Protein AF-A0A6N9RA02-F1 (afdb_monomer)

Foldseek 3Di:
DAKAFDPVLVVQLVDPPNPDDPLLNVLNVVRNRPDDLVRSCVVSVHPCPSVVVCVVVVRIDDDDPPDDDDDDDDDDDDDDDDDDDDDDDDDPPPPPVVPPVFQDPVVLLVVQLVLLCVQQVVPPVPVSVVLNVQSVPDPDPVSSVVSLLVSLVVCCVRPNNVVSVVSVVVSVSRHGDD

Sequence (178 aa):
MHLHKSEKAKRELSSRQRVLNIRERGALFLADGCKTQDEMQVLLRDDGSILQKLISDGYLVRLEASGHRALALETKVVAPALQLPPAPVAPPGSSSDNFDGKRSLATTRMFLFDICERMFSKKAPALAHQYRDQLRQARDRESMVAIARDIIVKVEEIAGSERADGLSERIAMMLPPE

pLDDT: mean 72.17, std 16.34, range [32.78, 88.44]

Nearest PDB structures (foldseek):
  5ipl-assembly1_F  TM=1.651E-01  e=2.232E+00  Escherichia coli
  8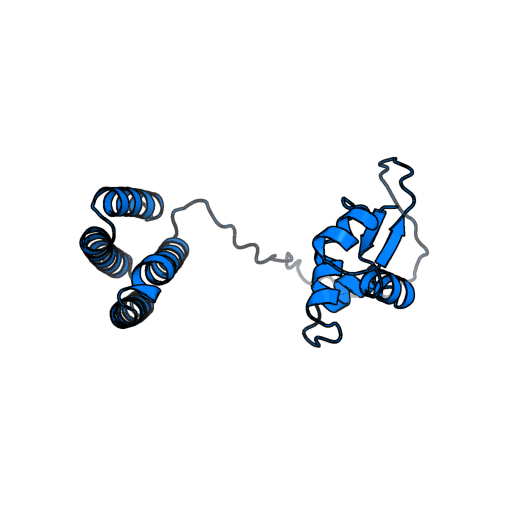eug-assembly1_R  TM=1.590E-01  e=7.105E+00  Schizosaccharomyces pombe

Solvent-accessible surface area (backbone atoms only — not comparable to full-atom values): 10848 Å² total; per-residue (Å²): 94,24,28,30,53,28,73,61,34,54,51,50,74,70,41,89,70,76,83,63,52,76,66,56,50,48,51,52,69,59,24,72,49,85,39,40,56,65,59,48,22,64,74,67,73,44,97,41,62,66,58,50,48,35,37,75,74,50,28,34,42,83,39,75,84,71,85,78,93,78,86,84,84,90,85,93,87,84,88,86,89,85,90,83,82,93,72,83,86,71,74,86,75,64,84,68,68,79,78,61,92,63,35,38,71,69,58,46,51,53,50,53,49,52,50,34,52,73,67,21,53,85,80,36,47,70,58,27,52,52,53,51,53,50,60,66,68,40,85,48,70,67,53,46,50,54,51,50,52,54,50,34,57,55,38,23,78,74,70,35,57,76,56,22,52,58,48,49,54,53,49,60,70,29,48,57,80,134

Mean predicted aligned error: 19.78 Å

Structure (mmCIF, N/CA/C/O backbone):
data_AF-A0A6N9RA02-F1
#
_entry.id   AF-A0A6N9RA02-F1
#
loop_
_atom_site.group_PDB
_atom_site.id
_atom_site.type_symbol
_atom_site.label_atom_id
_atom_site.label_alt_id
_atom_site.label_comp_id
_atom_site.label_asym_id
_atom_site.label_entity_id
_atom_site.label_seq_id
_atom_site.pdbx_PDB_ins_code
_atom_site.Cartn_x
_atom_site.Cartn_y
_atom_site.Cartn_z
_atom_site.occupancy
_atom_site.B_iso_or_equiv
_atom_site.auth_seq_id
_atom_site.auth_comp_id
_atom_site.auth_asym_id
_atom_site.auth_atom_id
_atom_site.pdbx_PDB_model_num
ATOM 1 N N . MET A 1 1 ? 0.036 21.577 29.966 1.00 66.12 1 MET A N 1
ATOM 2 C CA . MET A 1 1 ? 0.745 20.334 30.349 1.00 66.12 1 MET A CA 1
ATOM 3 C C . MET A 1 1 ? 0.947 19.469 29.123 1.00 66.12 1 MET A C 1
ATOM 5 O O . MET A 1 1 ? -0.042 19.165 28.457 1.00 66.12 1 MET A O 1
ATOM 9 N N . HIS A 1 2 ? 2.190 19.107 28.803 1.00 72.56 2 HIS A N 1
ATOM 10 C CA . HIS A 1 2 ? 2.487 18.218 27.676 1.00 72.56 2 HIS A CA 1
ATOM 11 C C . HIS A 1 2 ? 2.596 16.776 28.165 1.00 72.56 2 HIS A C 1
ATOM 13 O O . HIS A 1 2 ? 3.041 16.520 29.287 1.00 72.56 2 HIS A O 1
ATOM 19 N N . LEU A 1 3 ? 2.178 15.834 27.324 1.00 75.12 3 LEU A N 1
ATOM 20 C CA . LEU A 1 3 ? 2.252 14.410 27.629 1.00 75.12 3 LEU A CA 1
ATOM 21 C C . LEU A 1 3 ? 3.345 13.757 26.792 1.00 75.12 3 LEU A C 1
ATOM 23 O O . LEU A 1 3 ? 3.364 13.870 25.566 1.00 75.12 3 LEU A O 1
ATOM 27 N N . HIS A 1 4 ? 4.237 13.049 27.477 1.00 78.12 4 HIS A N 1
ATOM 28 C CA . HIS A 1 4 ? 5.294 12.262 26.857 1.00 78.12 4 HIS A CA 1
ATOM 29 C C . HIS A 1 4 ? 5.054 10.776 27.111 1.00 78.12 4 HIS A C 1
ATOM 31 O O . HIS A 1 4 ? 4.717 10.369 28.226 1.00 78.12 4 HIS A O 1
ATOM 37 N N . LYS A 1 5 ? 5.267 9.952 26.084 1.00 83.19 5 LYS A N 1
ATOM 38 C CA . LYS A 1 5 ? 5.279 8.491 26.221 1.00 83.19 5 LYS A CA 1
ATOM 39 C C . LYS A 1 5 ? 6.472 8.016 27.058 1.00 83.19 5 LYS A C 1
ATOM 41 O O . LYS A 1 5 ? 7.618 8.378 26.787 1.00 83.19 5 LYS A O 1
ATOM 46 N N . SER A 1 6 ? 6.206 7.182 28.059 1.00 81.06 6 SER A N 1
ATOM 47 C CA . SER A 1 6 ? 7.239 6.583 28.908 1.00 81.06 6 SER A CA 1
ATOM 48 C C . SER A 1 6 ? 7.960 5.421 28.209 1.00 81.06 6 SER A C 1
ATOM 50 O O . SER A 1 6 ? 7.511 4.897 27.187 1.00 81.06 6 SER A O 1
ATOM 52 N N . GLU A 1 7 ? 9.064 4.945 28.789 1.00 75.06 7 GLU A N 1
ATOM 53 C CA . GLU A 1 7 ? 9.743 3.726 28.320 1.00 75.06 7 GLU A CA 1
ATOM 54 C C . GLU A 1 7 ? 8.816 2.498 28.348 1.00 75.06 7 GLU A C 1
ATOM 56 O O . GLU A 1 7 ? 8.897 1.630 27.477 1.00 75.06 7 GLU A O 1
ATOM 61 N N . LYS A 1 8 ? 7.869 2.450 29.297 1.00 79.31 8 LYS A N 1
ATOM 62 C CA . LYS A 1 8 ? 6.842 1.401 29.382 1.00 79.31 8 LYS A CA 1
ATOM 63 C C . LYS A 1 8 ? 5.903 1.445 28.172 1.00 79.31 8 LYS A C 1
ATOM 65 O O . LYS A 1 8 ? 5.603 0.402 27.597 1.00 79.31 8 LYS A O 1
ATOM 70 N N . ALA A 1 9 ? 5.506 2.642 27.737 1.00 79.62 9 ALA A N 1
ATOM 71 C CA . ALA A 1 9 ? 4.712 2.829 26.522 1.00 79.62 9 ALA A CA 1
ATOM 72 C C . ALA A 1 9 ? 5.469 2.413 25.262 1.00 79.62 9 ALA A C 1
ATOM 74 O O . ALA A 1 9 ? 4.901 1.736 24.410 1.00 79.62 9 ALA A O 1
ATOM 75 N N . LYS A 1 10 ? 6.760 2.747 25.153 1.00 78.38 10 LYS A N 1
ATOM 76 C CA . LYS A 1 10 ? 7.590 2.321 24.012 1.00 78.38 10 LYS A CA 1
ATOM 77 C C . LYS A 1 10 ? 7.716 0.798 23.938 1.00 78.38 10 LYS A C 1
ATOM 79 O O . LYS A 1 10 ? 7.596 0.228 22.852 1.00 78.38 10 LYS A O 1
ATOM 84 N N . ARG A 1 11 ? 7.909 0.135 25.084 1.00 77.06 11 ARG A N 1
ATOM 85 C CA . ARG A 1 11 ? 7.943 -1.333 25.177 1.00 77.06 11 ARG A CA 1
ATOM 86 C C . ARG A 1 11 ? 6.616 -1.971 24.770 1.00 77.06 11 ARG A C 1
ATOM 88 O O . ARG A 1 11 ? 6.653 -2.945 24.030 1.00 77.06 11 ARG A O 1
ATOM 95 N N . GLU A 1 12 ? 5.470 -1.413 25.169 1.00 80.62 12 GLU A N 1
ATOM 96 C CA . GLU A 1 12 ? 4.159 -1.919 24.720 1.00 80.62 12 GLU A CA 1
ATOM 97 C C . GLU A 1 12 ? 3.946 -1.675 23.217 1.00 80.62 12 GLU A C 1
ATOM 99 O O . GLU A 1 12 ? 3.577 -2.560 22.452 1.00 80.62 12 GLU A O 1
ATOM 104 N N . LEU A 1 13 ? 4.259 -0.481 22.713 1.00 77.25 13 LEU A N 1
ATOM 105 C CA . LEU A 1 13 ? 4.115 -0.222 21.280 1.00 77.25 13 LEU A CA 1
ATOM 106 C C . LEU A 1 13 ? 4.952 -1.188 20.423 1.00 77.25 13 LEU A C 1
ATOM 108 O O . LEU A 1 13 ? 4.494 -1.573 19.346 1.00 77.25 13 LEU A O 1
ATOM 112 N N . SER A 1 14 ? 6.109 -1.616 20.940 1.00 77.50 14 SER A N 1
ATOM 113 C CA . SER A 1 14 ? 7.025 -2.576 20.308 1.00 77.50 14 SER A CA 1
ATOM 114 C C . SER A 1 14 ? 6.654 -4.046 20.561 1.00 77.50 14 SER A C 1
ATOM 116 O O . SER A 1 14 ? 7.092 -4.931 19.823 1.00 77.50 14 SER A O 1
ATOM 118 N N . SER A 1 15 ? 5.865 -4.326 21.600 1.00 73.75 15 SER A N 1
ATOM 119 C CA . SER A 1 15 ? 5.423 -5.671 21.960 1.00 73.75 15 SER A CA 1
ATOM 120 C C . SER A 1 15 ? 4.323 -6.157 21.015 1.00 73.75 15 SER A C 1
ATOM 122 O O . SER A 1 15 ? 3.461 -5.403 20.562 1.00 73.75 15 SER A O 1
ATOM 124 N N . ARG A 1 16 ? 4.334 -7.461 20.710 1.00 66.31 16 ARG A N 1
ATOM 125 C CA . ARG A 1 16 ? 3.267 -8.119 19.931 1.00 66.31 16 ARG A CA 1
ATOM 126 C C . ARG A 1 16 ? 2.071 -8.534 20.789 1.00 66.31 16 ARG A C 1
ATOM 128 O O . ARG A 1 16 ? 1.030 -8.890 20.238 1.00 66.31 16 ARG A O 1
ATOM 135 N N . GLN A 1 17 ? 2.209 -8.495 22.113 1.00 62.59 17 GLN A N 1
ATOM 136 C CA . GLN A 1 17 ? 1.130 -8.781 23.053 1.00 62.59 17 GLN A CA 1
ATOM 137 C C . GLN A 1 17 ? 0.335 -7.494 23.251 1.00 62.59 17 GLN A C 1
ATOM 139 O O . GLN A 1 17 ? 0.708 -6.659 24.061 1.00 62.59 17 GLN A O 1
ATOM 144 N N . ARG A 1 18 ? -0.718 -7.296 22.454 1.00 68.81 18 ARG A N 1
ATOM 145 C CA . ARG A 1 18 ? -1.549 -6.084 22.499 1.00 68.81 18 ARG A CA 1
ATOM 146 C C . ARG A 1 18 ? -2.356 -6.052 23.802 1.00 68.81 18 ARG A C 1
ATOM 148 O O . ARG A 1 18 ? -3.483 -6.534 23.831 1.00 68.81 18 ARG A O 1
ATOM 155 N N . VAL A 1 19 ? -1.764 -5.522 24.871 1.00 76.75 19 VAL A N 1
ATOM 156 C CA . VAL A 1 19 ? -2.434 -5.340 26.172 1.00 76.75 19 VAL A CA 1
ATOM 157 C C . VAL A 1 19 ? -3.318 -4.089 26.151 1.00 76.75 19 VAL A C 1
ATOM 159 O O . VAL A 1 19 ? -4.366 -4.062 26.789 1.00 76.75 19 VAL A O 1
ATOM 162 N N . LEU A 1 20 ? -2.916 -3.066 25.390 1.00 78.69 20 LEU A N 1
ATOM 163 C CA . LEU A 1 20 ? -3.654 -1.813 25.247 1.00 78.69 20 LEU A CA 1
ATOM 164 C C . LEU A 1 20 ? -4.645 -1.859 24.077 1.00 78.69 20 LEU A C 1
ATOM 166 O O . LEU A 1 20 ? -4.346 -2.364 22.990 1.00 78.69 20 LEU A O 1
ATOM 170 N N . ASN A 1 21 ? -5.812 -1.256 24.286 1.00 78.94 21 ASN A N 1
ATOM 171 C CA . ASN A 1 21 ? -6.858 -1.121 23.286 1.00 78.94 21 ASN A CA 1
ATOM 172 C C . ASN A 1 21 ? -6.437 -0.142 22.173 1.00 78.94 21 ASN A C 1
ATOM 174 O O . ASN A 1 21 ? -5.529 0.678 22.332 1.00 78.94 21 ASN A O 1
ATOM 178 N N . ILE A 1 22 ? -7.105 -0.189 21.020 1.00 82.69 22 ILE A N 1
ATOM 179 C CA . ILE A 1 22 ? -6.681 0.574 19.834 1.00 82.69 22 ILE A CA 1
ATOM 180 C C . ILE A 1 22 ? -6.652 2.092 20.074 1.00 82.69 22 ILE A C 1
ATOM 182 O O . ILE A 1 22 ? -5.753 2.779 19.588 1.00 82.69 22 ILE A O 1
ATOM 186 N N . ARG A 1 23 ? -7.584 2.602 20.891 1.00 81.94 23 ARG A N 1
ATOM 187 C CA . ARG A 1 23 ? -7.633 4.012 21.305 1.00 81.94 23 ARG A CA 1
ATOM 188 C C . ARG A 1 23 ? -6.487 4.382 22.246 1.00 81.94 23 ARG A C 1
ATOM 190 O O . ARG A 1 23 ? -5.861 5.418 22.056 1.00 81.94 23 ARG A O 1
ATOM 197 N N . GLU A 1 24 ? -6.176 3.519 23.213 1.00 82.69 24 GLU A N 1
ATOM 198 C CA . GLU A 1 24 ? -5.067 3.713 24.156 1.00 82.69 24 GLU A CA 1
ATOM 199 C C . GLU A 1 24 ? -3.724 3.754 23.418 1.00 82.69 24 GLU A C 1
ATOM 201 O O . GLU A 1 24 ? -2.920 4.657 23.630 1.00 82.69 24 GLU A O 1
ATOM 206 N N . ARG A 1 25 ? -3.508 2.835 22.469 1.00 83.62 25 ARG A N 1
ATOM 207 C CA . ARG A 1 25 ? -2.313 2.851 21.611 1.00 83.62 25 ARG A CA 1
ATOM 208 C C . ARG A 1 25 ? -2.260 4.105 20.740 1.00 83.62 25 ARG A C 1
ATOM 210 O O . ARG A 1 25 ? -1.191 4.693 20.604 1.00 83.62 25 ARG A O 1
ATOM 217 N N . GLY A 1 26 ? -3.401 4.545 20.205 1.00 82.31 26 GLY A N 1
ATOM 218 C CA . GLY A 1 26 ? -3.523 5.819 19.493 1.00 82.31 26 GLY A CA 1
ATOM 219 C C . GLY A 1 26 ? -3.083 7.014 20.344 1.00 82.31 26 GLY A C 1
ATOM 220 O O . GLY A 1 26 ? -2.316 7.846 19.868 1.00 82.31 26 GLY A O 1
ATOM 221 N N . ALA A 1 27 ? -3.469 7.058 21.624 1.00 83.25 27 ALA A N 1
ATOM 222 C CA . ALA A 1 27 ? -3.011 8.094 22.552 1.00 83.25 27 ALA A CA 1
ATOM 223 C C . ALA A 1 27 ? -1.486 8.081 22.737 1.00 83.25 27 ALA A C 1
ATOM 225 O O . ALA A 1 27 ? -0.867 9.141 22.767 1.00 83.25 27 ALA A O 1
ATOM 226 N N . LEU A 1 28 ? -0.863 6.899 22.814 1.00 83.75 28 LEU A N 1
ATOM 227 C CA . LEU A 1 28 ? 0.596 6.780 22.936 1.00 83.75 28 LEU A CA 1
ATOM 228 C C . LEU A 1 28 ? 1.344 7.229 21.679 1.00 83.75 28 LEU A C 1
ATOM 230 O O . LEU A 1 28 ? 2.439 7.775 21.797 1.00 83.75 28 LEU A O 1
ATOM 234 N N . PHE A 1 29 ? 0.765 7.020 20.493 1.00 80.69 29 PHE A N 1
ATOM 235 C CA . PHE A 1 29 ? 1.303 7.574 19.248 1.00 80.69 29 PHE A CA 1
ATOM 236 C C . PHE A 1 29 ? 1.147 9.093 19.174 1.00 80.69 29 PHE A C 1
ATOM 238 O O . PHE A 1 29 ? 1.991 9.752 18.591 1.00 80.69 29 PHE A O 1
ATOM 245 N N . LEU A 1 30 ? 0.095 9.657 19.769 1.00 81.62 30 LEU A N 1
ATOM 246 C CA . LEU A 1 30 ? -0.118 11.107 19.797 1.00 81.62 30 LEU A CA 1
ATOM 247 C C . LEU A 1 30 ? 0.739 11.818 20.862 1.00 81.62 30 LEU A C 1
ATOM 249 O O . LEU A 1 30 ? 1.022 13.009 20.720 1.00 81.62 30 LEU A O 1
ATOM 253 N N . ALA A 1 31 ? 1.182 11.100 21.900 1.00 77.06 31 ALA A N 1
ATOM 254 C CA . ALA A 1 31 ? 2.026 11.597 22.989 1.00 77.06 31 ALA A CA 1
ATOM 255 C C . ALA A 1 31 ? 3.524 11.663 22.621 1.00 77.06 31 ALA A C 1
ATOM 257 O O . ALA A 1 31 ? 4.388 11.100 23.302 1.00 77.06 31 ALA A O 1
ATOM 258 N N . ASP A 1 32 ? 3.834 12.371 21.534 1.00 69.19 32 ASP A N 1
ATOM 259 C CA . ASP A 1 32 ? 5.203 12.646 21.076 1.00 69.19 32 ASP A CA 1
ATOM 260 C C . ASP A 1 32 ? 5.842 13.869 21.766 1.00 69.19 32 ASP A C 1
ATOM 262 O O . ASP A 1 32 ? 6.899 14.337 21.355 1.00 69.19 32 ASP A O 1
ATOM 266 N N . GLY A 1 33 ? 5.217 14.403 22.823 1.00 67.56 33 GLY A N 1
ATOM 267 C CA . GLY A 1 33 ? 5.718 15.565 23.565 1.00 67.56 33 GLY A CA 1
ATOM 268 C C . GLY A 1 33 ? 5.376 16.925 22.960 1.00 67.56 33 GLY A C 1
ATOM 269 O O . GLY A 1 33 ? 5.494 17.943 23.633 1.00 67.56 33 GLY A O 1
ATOM 270 N N . CYS A 1 34 ? 4.890 16.953 21.717 1.00 63.84 34 CYS A N 1
ATOM 271 C CA . CYS A 1 34 ? 4.486 18.187 21.039 1.00 63.84 34 CYS A CA 1
ATOM 272 C C . CYS A 1 34 ? 3.036 18.604 21.318 1.00 63.84 34 CYS A C 1
ATOM 274 O O . CYS A 1 34 ? 2.655 19.709 20.952 1.00 63.84 34 CYS A O 1
ATOM 276 N N . LYS A 1 35 ? 2.212 17.718 21.894 1.00 75.25 35 LYS A N 1
ATOM 277 C CA . LYS A 1 35 ? 0.774 17.949 22.082 1.00 75.25 35 LYS A CA 1
ATOM 278 C C . LYS A 1 35 ? 0.432 18.148 23.545 1.00 75.25 35 LYS A C 1
ATOM 280 O O . LYS A 1 35 ? 0.948 17.455 24.429 1.00 75.25 35 LYS A O 1
ATOM 285 N N . THR A 1 36 ? -0.450 19.102 23.792 1.00 79.69 36 THR A N 1
ATOM 286 C CA . THR A 1 36 ? -1.004 19.321 25.124 1.00 79.69 36 THR A CA 1
ATOM 287 C C . THR A 1 36 ? -2.043 18.250 25.459 1.00 79.69 36 THR A C 1
ATOM 289 O O . THR A 1 36 ? -2.624 17.616 24.576 1.00 79.69 36 THR A O 1
ATOM 292 N N . GLN A 1 37 ? -2.281 18.033 26.755 1.00 78.00 37 GLN A N 1
ATOM 293 C CA . GLN A 1 37 ? -3.315 17.103 27.222 1.00 78.00 37 GLN A CA 1
ATOM 294 C C . GLN A 1 37 ? -4.699 17.426 26.628 1.00 78.00 37 GLN A C 1
ATOM 296 O O . GLN A 1 37 ? -5.428 16.505 26.274 1.00 78.00 37 GLN A O 1
ATOM 301 N N . ASP A 1 38 ? -5.031 18.710 26.491 1.00 79.00 38 ASP A N 1
ATOM 302 C CA . ASP A 1 38 ? -6.318 19.190 25.976 1.00 79.00 38 ASP A CA 1
ATOM 303 C C . ASP A 1 38 ? -6.483 18.892 24.474 1.00 79.00 38 ASP A C 1
ATOM 305 O O . ASP A 1 38 ? -7.445 18.250 24.055 1.00 79.00 38 ASP A O 1
ATOM 309 N N . GLU A 1 39 ? -5.464 19.199 23.663 1.00 80.44 39 GLU A N 1
ATOM 310 C CA . GLU A 1 39 ? -5.456 18.849 22.235 1.00 80.44 39 GLU A CA 1
ATOM 311 C C . GLU A 1 39 ? -5.567 17.341 22.004 1.00 80.44 39 GLU A C 1
ATOM 313 O O . GLU A 1 39 ? -6.224 16.890 21.064 1.00 80.44 39 GLU A O 1
ATOM 318 N N . MET A 1 40 ? -4.930 16.536 22.858 1.00 78.81 40 MET A N 1
ATOM 319 C CA . MET A 1 40 ? -5.066 15.087 22.786 1.00 78.81 40 MET A CA 1
ATOM 320 C C . MET A 1 40 ? -6.501 14.638 23.088 1.00 78.81 40 MET A C 1
ATOM 322 O O . MET A 1 40 ? -6.999 13.764 22.384 1.00 78.81 40 MET A O 1
ATOM 326 N N . GLN A 1 41 ? -7.195 15.232 24.062 1.00 83.62 41 GLN A N 1
ATOM 327 C CA . GLN A 1 41 ? -8.602 14.905 24.344 1.00 83.62 41 GLN A CA 1
ATOM 328 C C . GLN A 1 41 ? -9.503 15.193 23.139 1.00 83.62 41 GLN A C 1
ATOM 330 O O . GLN A 1 41 ? -10.287 14.332 22.732 1.00 83.62 41 GLN A O 1
ATOM 335 N N . VAL A 1 42 ? -9.312 16.348 22.493 1.00 83.62 42 VAL A N 1
ATOM 336 C CA . VAL A 1 42 ? -10.053 16.728 21.280 1.00 83.62 42 VAL A CA 1
ATOM 337 C C . VAL A 1 42 ? -9.786 15.750 20.131 1.00 83.62 42 VAL A C 1
ATOM 339 O O . VAL A 1 42 ? -10.724 15.283 19.481 1.00 83.62 42 VAL A O 1
ATOM 342 N N . LEU A 1 43 ? -8.520 15.391 19.890 1.00 81.94 43 LEU A N 1
ATOM 343 C CA . LEU A 1 43 ? -8.133 14.469 18.814 1.00 81.94 43 LEU A CA 1
ATOM 344 C C . LEU A 1 43 ? -8.627 13.038 19.050 1.00 81.94 43 LEU A C 1
ATOM 346 O O . LEU A 1 43 ? -9.025 12.361 18.101 1.00 81.94 43 LEU A O 1
ATOM 350 N N . LEU A 1 44 ? -8.619 12.577 20.303 1.00 79.50 44 LEU A N 1
ATOM 351 C CA . LEU A 1 44 ? -9.153 11.268 20.676 1.00 79.50 44 LEU A CA 1
ATOM 352 C C . LEU A 1 44 ? -10.684 11.245 20.782 1.00 79.50 44 LEU A C 1
ATOM 354 O O . LEU A 1 44 ? -11.253 10.149 20.831 1.00 79.50 44 LEU A O 1
ATOM 358 N N . ARG A 1 45 ? -11.341 12.418 20.776 1.00 81.38 45 ARG A N 1
ATOM 359 C CA . ARG A 1 45 ? -12.774 12.585 21.066 1.00 81.38 45 ARG A CA 1
ATOM 360 C C . ARG A 1 45 ? -13.155 11.832 22.345 1.00 81.38 45 ARG A C 1
ATOM 362 O O . ARG A 1 45 ? -14.085 11.028 22.337 1.00 81.38 45 ARG A O 1
ATOM 369 N N . ASP A 1 46 ? -12.358 12.027 23.391 1.00 78.06 46 ASP A N 1
ATOM 370 C CA . ASP A 1 46 ? -12.492 11.361 24.688 1.00 78.06 46 ASP A CA 1
ATOM 371 C C . ASP A 1 46 ? -12.497 12.410 25.800 1.00 78.06 46 ASP A C 1
ATOM 373 O O . ASP A 1 46 ? -11.739 13.376 25.733 1.00 78.06 46 ASP A O 1
ATOM 377 N N . ASP A 1 47 ? -13.274 12.180 26.858 1.00 77.56 47 ASP A N 1
ATOM 378 C CA . ASP A 1 47 ? -13.384 13.070 28.027 1.00 77.56 47 ASP A CA 1
ATOM 379 C C . ASP A 1 47 ? -12.119 13.078 28.921 1.00 77.56 47 ASP A C 1
ATOM 381 O O . ASP A 1 47 ? -12.131 13.524 30.068 1.00 77.56 47 ASP A O 1
ATOM 385 N N . GLY A 1 48 ? -11.001 12.532 28.431 1.00 78.25 48 GLY A N 1
ATOM 386 C CA . GLY A 1 48 ? -9.733 12.426 29.150 1.00 78.25 48 GLY A CA 1
ATOM 387 C C . GLY A 1 48 ? -9.604 11.188 30.033 1.00 78.25 48 GLY A C 1
ATOM 388 O O . GLY A 1 48 ? -8.569 11.027 30.683 1.00 78.25 48 GLY A O 1
ATOM 389 N N . SER A 1 49 ? -10.598 10.298 30.030 1.00 85.19 49 SER A N 1
ATOM 390 C CA . SER A 1 49 ? -10.598 9.041 30.785 1.00 85.19 49 SER A CA 1
ATOM 391 C C . SER A 1 49 ? -9.431 8.133 30.378 1.00 85.19 49 SER A C 1
ATOM 393 O O . SER A 1 49 ? -8.705 7.612 31.229 1.00 85.19 49 SER A O 1
ATOM 395 N N . ILE A 1 50 ? -9.175 8.032 29.071 1.00 84.06 50 ILE A N 1
ATOM 396 C CA . ILE A 1 50 ? -8.102 7.213 28.501 1.00 84.06 50 ILE A CA 1
ATOM 397 C C . ILE A 1 50 ? -6.739 7.796 28.875 1.00 84.06 50 ILE A C 1
ATOM 399 O O . ILE A 1 50 ? -5.825 7.066 29.258 1.00 84.06 50 ILE A O 1
ATOM 403 N N . LEU A 1 51 ? -6.600 9.121 28.807 1.00 82.31 51 LEU A N 1
ATOM 404 C CA . LEU A 1 51 ? -5.355 9.801 29.154 1.00 82.31 51 LEU A CA 1
ATOM 405 C C . LEU A 1 51 ? -5.054 9.645 30.648 1.00 82.31 51 LEU A C 1
ATOM 407 O O . LEU A 1 51 ? -3.925 9.322 31.001 1.00 82.31 51 LEU A O 1
ATOM 411 N N . GLN A 1 52 ? -6.051 9.820 31.523 1.00 83.12 52 GLN A N 1
ATOM 412 C CA . GLN A 1 52 ? -5.902 9.615 32.969 1.00 83.12 52 GLN A CA 1
ATOM 413 C C . GLN A 1 52 ? -5.457 8.189 33.296 1.00 83.12 52 GLN A C 1
ATOM 415 O O . GLN A 1 52 ? -4.505 8.007 34.055 1.00 83.12 52 GLN A O 1
ATOM 420 N N . LYS A 1 53 ? -6.089 7.189 32.673 1.00 84.25 53 LYS A N 1
ATOM 421 C CA . LYS A 1 53 ? -5.725 5.782 32.848 1.00 84.25 53 LYS A CA 1
ATOM 422 C C . LYS A 1 53 ? -4.284 5.515 32.413 1.00 84.25 53 LYS A C 1
ATOM 424 O O . LYS A 1 53 ? -3.514 4.949 33.177 1.00 84.25 53 LYS A O 1
ATOM 429 N N . LEU A 1 54 ? -3.878 6.001 31.240 1.00 83.81 54 LEU A N 1
ATOM 430 C CA . LEU A 1 54 ? -2.506 5.839 30.750 1.00 83.81 54 LEU A CA 1
ATOM 431 C C . LEU A 1 54 ? -1.465 6.545 31.628 1.00 83.81 54 LEU A C 1
ATOM 433 O O . LEU A 1 54 ? -0.333 6.075 31.728 1.00 83.81 54 LEU A O 1
ATOM 437 N N . ILE A 1 55 ? -1.828 7.656 32.267 1.00 84.00 55 ILE A N 1
ATOM 438 C CA . ILE A 1 55 ? -0.965 8.343 33.235 1.00 84.00 55 ILE A CA 1
ATOM 439 C C . ILE A 1 55 ? -0.861 7.517 34.523 1.00 84.00 55 ILE A C 1
ATOM 441 O O . ILE A 1 55 ? 0.245 7.278 34.999 1.00 84.00 55 ILE A O 1
ATOM 445 N N . SER A 1 56 ? -1.988 7.019 35.041 1.00 84.25 56 SER A N 1
ATOM 446 C CA . SER A 1 56 ? -2.035 6.161 36.235 1.00 84.25 56 SER A CA 1
ATOM 447 C C . SER A 1 56 ? -1.271 4.847 36.048 1.00 84.25 56 SER A C 1
ATOM 449 O O . SER A 1 56 ? -0.540 4.414 36.933 1.00 84.25 56 SER A O 1
ATOM 451 N N . ASP A 1 57 ? -1.389 4.233 34.873 1.00 81.12 57 ASP A N 1
ATOM 452 C CA . ASP A 1 57 ? -0.689 3.001 34.506 1.00 81.12 57 ASP A CA 1
ATOM 453 C C . ASP A 1 57 ? 0.804 3.236 34.188 1.00 81.12 57 ASP A C 1
ATOM 455 O O . ASP A 1 57 ? 1.551 2.283 33.927 1.00 81.12 57 ASP A O 1
ATOM 459 N N . GLY A 1 58 ? 1.259 4.495 34.197 1.00 82.44 58 GLY A N 1
ATOM 460 C CA . GLY A 1 58 ? 2.649 4.889 33.960 1.00 82.44 58 GLY A CA 1
ATOM 461 C C . GLY A 1 58 ? 3.086 4.835 32.493 1.00 82.44 58 GLY A C 1
ATOM 462 O O . GLY A 1 58 ? 4.284 4.801 32.203 1.00 82.44 58 GLY A O 1
ATOM 463 N N . TYR A 1 59 ? 2.146 4.796 31.547 1.00 82.19 59 TYR A N 1
ATOM 464 C CA . TYR A 1 59 ? 2.426 4.874 30.110 1.00 82.19 59 TYR A CA 1
ATOM 465 C C . TYR A 1 59 ? 2.659 6.314 29.631 1.00 82.19 59 TYR A C 1
ATOM 467 O O . TYR A 1 59 ? 3.418 6.530 28.684 1.00 82.19 59 TYR A O 1
ATOM 475 N N . LEU A 1 60 ? 2.048 7.299 30.292 1.00 83.56 60 LEU A N 1
ATOM 476 C CA . LEU A 1 60 ? 2.210 8.720 29.991 1.00 83.56 60 LEU A CA 1
ATOM 477 C C . LEU A 1 60 ? 2.773 9.476 31.192 1.00 83.56 60 LEU A C 1
ATOM 479 O O . LEU A 1 60 ? 2.327 9.293 32.321 1.00 83.56 60 LEU A O 1
ATOM 483 N N . VAL A 1 61 ? 3.726 10.365 30.927 1.00 80.62 61 VAL A N 1
ATOM 484 C CA . VAL A 1 61 ? 4.315 11.262 31.924 1.00 80.62 61 VAL A CA 1
ATOM 485 C C . VAL A 1 61 ? 3.883 12.688 31.608 1.00 80.62 61 VAL A C 1
ATOM 487 O O . VAL A 1 61 ? 4.051 13.162 30.481 1.00 80.62 61 VAL A O 1
ATOM 490 N N . ARG A 1 62 ? 3.315 13.371 32.609 1.00 75.88 62 ARG A N 1
ATOM 491 C CA . ARG A 1 62 ? 3.017 14.806 32.545 1.00 75.88 62 ARG A CA 1
ATOM 492 C C . ARG A 1 62 ? 4.326 15.567 32.700 1.00 75.88 62 ARG A C 1
ATOM 494 O O . ARG A 1 62 ? 4.964 15.467 33.743 1.00 75.88 62 ARG A O 1
ATOM 501 N N . LEU A 1 63 ? 4.720 16.302 31.666 1.00 68.00 63 LEU A N 1
ATOM 502 C CA . LEU A 1 63 ? 5.828 17.242 31.754 1.00 68.00 63 LEU A CA 1
ATOM 503 C C . LEU A 1 63 ? 5.246 18.655 31.758 1.00 68.00 63 LEU A C 1
ATOM 505 O O . LEU A 1 63 ? 4.538 19.063 30.826 1.00 68.00 63 LEU A O 1
ATOM 509 N N . GLU A 1 64 ? 5.527 19.384 32.834 1.00 55.97 64 GLU A N 1
ATOM 510 C CA . GLU A 1 64 ? 5.352 20.830 32.865 1.00 55.97 64 GLU A CA 1
ATOM 511 C C . GLU A 1 64 ? 6.170 21.428 31.722 1.00 55.97 64 GLU A C 1
ATOM 513 O O . GLU A 1 64 ? 7.306 21.022 31.472 1.00 55.97 64 GLU A O 1
ATOM 518 N N . ALA A 1 65 ? 5.570 22.357 30.983 1.00 47.72 65 ALA A N 1
ATOM 519 C CA . ALA A 1 65 ? 6.208 23.025 29.858 1.00 47.72 65 ALA A CA 1
ATOM 520 C C . ALA A 1 65 ? 7.243 24.049 30.355 1.00 47.72 65 ALA A C 1
ATOM 522 O O . ALA A 1 65 ? 7.147 25.234 30.063 1.00 47.72 65 ALA A O 1
ATOM 523 N N . SER A 1 66 ? 8.229 23.608 31.130 1.00 34.78 66 SER A N 1
ATOM 524 C CA . SER A 1 66 ? 9.418 24.390 31.434 1.00 34.78 66 SER A CA 1
ATOM 525 C C . SER A 1 66 ? 10.408 24.103 30.319 1.00 34.78 66 SER A C 1
ATOM 527 O O . SER A 1 66 ? 11.151 23.124 30.353 1.00 34.78 66 SER A O 1
ATOM 529 N N . GLY A 1 67 ? 10.330 24.905 29.256 1.00 41.31 67 GLY A N 1
ATOM 530 C CA . GLY A 1 67 ? 11.292 24.831 28.169 1.00 41.31 67 GLY A CA 1
ATOM 531 C C . GLY A 1 67 ? 12.707 24.930 28.724 1.00 41.31 67 GLY A C 1
ATOM 532 O O . GLY A 1 67 ? 12.961 25.813 29.525 1.00 41.31 67 GLY A O 1
ATOM 533 N N . HIS A 1 68 ? 13.585 24.013 28.319 1.00 33.25 68 HIS A N 1
ATOM 534 C CA . HIS A 1 68 ? 14.973 24.251 27.921 1.00 33.25 68 HIS A CA 1
ATOM 535 C C . HIS A 1 68 ? 15.576 22.941 27.393 1.00 33.25 68 HIS A C 1
ATOM 537 O O . HIS A 1 68 ? 15.458 21.868 27.975 1.00 33.25 68 HIS A O 1
ATOM 543 N N . ARG A 1 69 ? 16.227 23.062 26.241 1.00 51.53 69 ARG A N 1
ATOM 544 C CA . ARG A 1 69 ? 17.076 22.065 25.595 1.00 51.53 69 ARG A CA 1
ATOM 545 C C . ARG A 1 69 ? 18.436 22.047 26.314 1.00 51.53 69 ARG A C 1
ATOM 547 O O . ARG A 1 69 ? 19.100 23.075 26.313 1.00 51.53 69 ARG A O 1
ATOM 554 N N . ALA A 1 70 ? 18.867 20.907 26.856 1.00 32.78 70 ALA A N 1
ATOM 555 C CA . ALA A 1 70 ? 20.262 20.609 27.231 1.00 32.78 70 ALA A CA 1
ATOM 556 C C . ALA A 1 70 ? 20.415 19.073 27.281 1.00 32.78 70 ALA A C 1
ATOM 558 O O . ALA A 1 70 ? 19.671 18.406 27.987 1.00 32.78 70 ALA A O 1
ATOM 559 N N . LEU A 1 71 ? 21.101 18.423 26.336 1.00 37.84 71 LEU A N 1
ATOM 560 C CA . LEU A 1 71 ? 22.552 18.188 26.309 1.00 37.84 71 LEU A CA 1
ATOM 561 C C . LEU A 1 71 ? 23.127 17.621 27.625 1.00 37.84 71 LEU A C 1
ATOM 563 O O . LEU A 1 71 ? 23.272 18.348 28.597 1.00 37.84 71 LEU A O 1
ATOM 567 N N . ALA A 1 72 ? 23.579 16.363 27.508 1.00 35.12 72 ALA A N 1
ATOM 568 C CA . ALA A 1 72 ? 24.868 15.838 27.980 1.00 35.12 72 ALA A CA 1
ATOM 569 C C . ALA A 1 72 ? 25.000 15.152 29.369 1.00 35.12 72 ALA A C 1
ATOM 571 O O . ALA A 1 72 ? 24.915 15.793 30.406 1.00 35.12 72 ALA A O 1
ATOM 572 N N . LEU A 1 73 ? 25.366 13.854 29.281 1.00 38.22 73 LEU A N 1
ATOM 573 C CA . LEU A 1 73 ? 26.486 13.137 29.948 1.00 38.22 73 LEU A CA 1
ATOM 574 C C . LEU A 1 73 ? 26.368 12.799 31.457 1.00 38.22 73 LEU A C 1
ATOM 576 O O . LEU A 1 73 ? 26.211 13.671 32.297 1.00 38.22 73 LEU A O 1
ATOM 580 N N . GLU A 1 74 ? 26.275 11.499 31.792 1.00 43.75 74 GLU A N 1
ATOM 581 C CA . GLU A 1 74 ? 27.338 10.601 32.344 1.00 43.75 74 GLU A CA 1
ATOM 582 C C . GLU A 1 74 ? 27.454 10.659 33.886 1.00 43.75 74 GLU A C 1
ATOM 584 O O . GLU A 1 74 ? 27.473 11.733 34.470 1.00 43.75 74 GLU A O 1
ATOM 589 N N . THR A 1 75 ? 27.540 9.553 34.646 1.00 39.28 75 THR A N 1
ATOM 590 C CA . THR A 1 75 ? 28.795 8.813 34.977 1.00 39.28 75 THR A CA 1
ATOM 591 C C . THR A 1 75 ? 28.439 7.770 36.082 1.00 39.28 75 THR A C 1
AT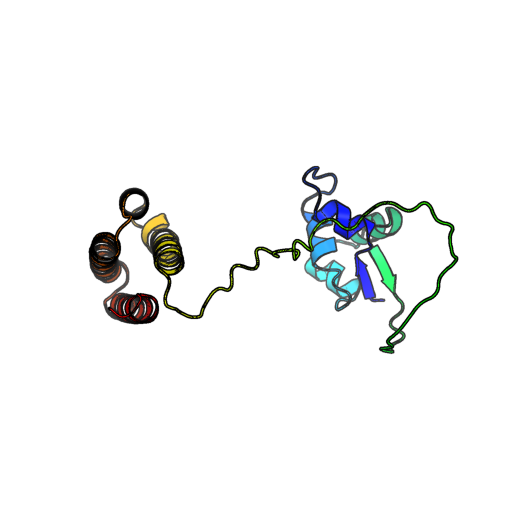OM 593 O O . THR A 1 75 ? 27.794 8.148 37.053 1.00 39.28 75 THR A O 1
ATOM 596 N N . LYS A 1 76 ? 28.562 6.436 35.899 1.00 43.31 76 LYS A N 1
ATOM 597 C CA . LYS A 1 76 ? 29.708 5.502 36.141 1.00 43.31 76 LYS A CA 1
ATOM 598 C C . LYS A 1 76 ? 29.959 5.063 37.608 1.00 43.31 76 LYS A C 1
ATOM 600 O O . LYS A 1 76 ? 30.295 5.904 38.427 1.00 43.31 76 LYS A O 1
ATOM 605 N N . VAL A 1 77 ? 29.990 3.737 37.857 1.00 36.38 77 VAL A N 1
ATOM 606 C CA . VAL A 1 77 ? 30.821 2.996 38.862 1.00 36.38 77 VAL A CA 1
ATOM 607 C C . VAL A 1 77 ? 30.982 1.533 38.348 1.00 36.38 77 VAL A C 1
ATOM 609 O O . VAL A 1 77 ? 29.977 0.843 38.242 1.00 36.38 77 VAL A O 1
ATOM 612 N N . VAL A 1 78 ? 32.048 1.116 37.635 1.00 42.12 78 VAL A N 1
ATOM 613 C CA . VAL A 1 78 ? 33.391 0.548 37.995 1.00 42.12 78 VAL A CA 1
ATOM 614 C C . VAL A 1 78 ? 33.436 -0.872 38.643 1.00 42.12 78 VAL A C 1
ATOM 616 O O . VAL A 1 78 ? 33.301 -0.973 39.851 1.00 42.12 78 VAL A O 1
ATOM 619 N N . ALA A 1 79 ? 33.694 -1.901 37.791 1.00 42.84 79 ALA A N 1
ATOM 620 C CA . ALA A 1 79 ? 34.746 -2.980 37.756 1.00 42.84 79 ALA A CA 1
ATOM 621 C C . ALA A 1 79 ? 35.015 -3.933 38.980 1.00 42.84 79 ALA A C 1
ATOM 623 O O . ALA A 1 79 ? 34.744 -3.497 40.092 1.00 42.84 79 ALA A O 1
ATOM 624 N N . PRO A 1 80 ? 35.590 -5.182 38.849 1.00 52.06 80 PRO A N 1
ATOM 625 C CA . PRO A 1 80 ? 36.712 -5.569 37.958 1.00 52.06 80 PRO A CA 1
ATOM 626 C C . PRO A 1 80 ? 36.736 -6.967 37.255 1.00 52.06 80 PRO A C 1
ATOM 628 O O . PRO A 1 80 ? 36.161 -7.951 37.700 1.00 52.06 80 PRO A O 1
ATOM 631 N N . ALA A 1 81 ? 37.483 -6.965 36.137 1.00 42.84 81 ALA A N 1
ATOM 632 C CA . ALA A 1 81 ? 38.311 -7.963 35.423 1.00 42.84 81 ALA A CA 1
ATOM 633 C C . ALA A 1 81 ? 38.161 -9.496 35.593 1.00 42.84 81 ALA A C 1
ATOM 635 O O . ALA A 1 81 ? 38.379 -10.020 36.676 1.00 42.84 81 ALA A O 1
ATOM 636 N N . LEU A 1 82 ? 38.085 -10.202 34.448 1.00 39.69 82 LEU A N 1
ATOM 637 C CA . LEU A 1 82 ? 38.905 -11.386 34.111 1.00 39.69 82 LEU A CA 1
ATOM 638 C C . LEU A 1 82 ? 39.148 -11.438 32.579 1.00 39.69 82 LEU A C 1
ATOM 640 O O . LEU A 1 82 ? 38.228 -11.239 31.789 1.00 39.69 82 LEU A O 1
ATOM 644 N N . GLN A 1 83 ? 40.410 -11.641 32.185 1.00 41.94 83 GLN A N 1
ATOM 645 C CA . GLN A 1 83 ? 40.962 -11.683 30.814 1.00 41.94 83 GLN A CA 1
ATOM 646 C C . GLN A 1 83 ? 40.654 -12.995 30.065 1.00 41.94 83 GLN A C 1
ATOM 648 O O . GLN A 1 83 ? 40.593 -14.023 30.730 1.00 41.94 83 GLN A O 1
ATOM 653 N N . LEU A 1 84 ? 40.597 -12.962 28.713 1.00 36.31 84 LEU A N 1
ATOM 654 C CA . LEU A 1 84 ? 41.148 -13.931 27.712 1.00 36.31 84 LEU A CA 1
ATOM 655 C C . LEU A 1 84 ? 40.557 -13.678 26.283 1.00 36.31 84 LEU A C 1
ATOM 657 O O . LEU A 1 84 ? 39.514 -13.041 26.178 1.00 36.31 84 LEU A O 1
ATOM 661 N N . PRO A 1 85 ? 41.177 -14.189 25.191 1.00 49.06 85 PRO A N 1
ATOM 662 C CA . PRO A 1 85 ? 42.056 -13.545 24.189 1.00 49.06 85 PRO A CA 1
ATOM 663 C C . PRO A 1 85 ? 41.335 -12.860 22.984 1.00 49.06 85 PRO A C 1
ATOM 665 O O . PRO A 1 85 ? 40.116 -12.967 22.851 1.00 49.06 85 PRO A O 1
ATOM 668 N N . PRO A 1 86 ? 42.062 -12.159 22.074 1.00 50.81 86 PRO A N 1
ATOM 669 C CA . PRO A 1 86 ? 41.458 -11.387 20.984 1.00 50.81 86 PRO A CA 1
ATOM 670 C C . PRO A 1 86 ? 40.990 -12.290 19.831 1.00 50.81 86 PRO A C 1
ATOM 672 O O . PRO A 1 86 ? 41.798 -12.871 19.110 1.00 50.81 86 PRO A O 1
ATOM 675 N N . ALA A 1 87 ? 39.674 -12.375 19.635 1.00 50.91 87 ALA A N 1
ATOM 676 C CA . ALA A 1 87 ? 39.063 -12.876 18.406 1.00 50.91 87 ALA A CA 1
ATOM 677 C C . ALA A 1 87 ? 38.825 -11.695 17.443 1.00 50.91 87 ALA A C 1
ATOM 679 O O . ALA A 1 87 ? 38.556 -10.582 17.905 1.00 50.91 87 ALA A O 1
ATOM 680 N N . PRO A 1 88 ? 38.961 -11.894 16.120 1.00 47.91 88 PRO A N 1
ATOM 681 C CA . PRO A 1 88 ? 38.996 -10.802 15.163 1.00 47.91 88 PRO A CA 1
A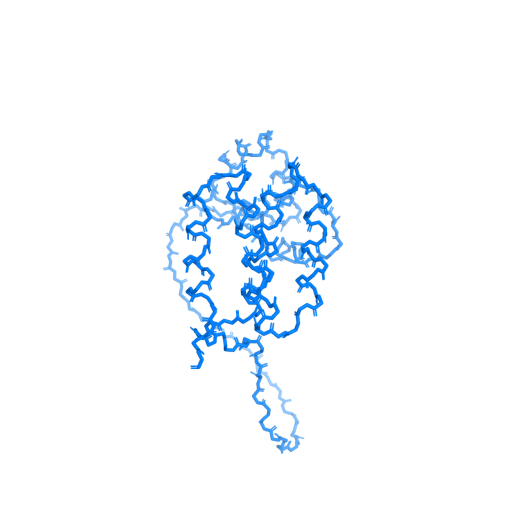TOM 682 C C . PRO A 1 88 ? 37.682 -10.025 15.180 1.00 47.91 88 PRO A C 1
ATOM 684 O O . PRO A 1 88 ? 36.592 -10.595 15.195 1.00 47.91 88 PRO A O 1
ATOM 687 N N . VAL A 1 89 ? 37.836 -8.704 15.178 1.00 48.72 89 VAL A N 1
ATOM 688 C CA . VAL A 1 89 ? 36.810 -7.692 14.947 1.00 48.72 89 VAL A CA 1
ATOM 689 C C . VAL A 1 89 ? 35.893 -8.091 13.788 1.00 48.72 89 VAL A C 1
ATOM 691 O O . VAL A 1 89 ? 36.192 -7.857 12.621 1.00 48.72 89 VAL A O 1
ATOM 694 N N . ALA A 1 90 ? 34.744 -8.674 14.114 1.00 51.81 90 ALA A N 1
ATOM 695 C CA . ALA A 1 90 ? 33.585 -8.597 13.248 1.00 51.81 90 ALA A CA 1
ATOM 696 C C . ALA A 1 90 ? 33.012 -7.185 13.439 1.00 51.81 90 ALA A C 1
ATOM 698 O O . ALA A 1 90 ? 32.581 -6.863 14.553 1.00 51.81 90 ALA A O 1
ATOM 699 N N . PRO A 1 91 ? 33.018 -6.309 12.419 1.00 56.09 91 PRO A N 1
ATOM 700 C CA . PRO A 1 91 ? 32.192 -5.120 12.499 1.00 56.09 91 PRO A CA 1
ATOM 701 C C . PRO A 1 91 ? 30.743 -5.580 12.718 1.00 56.09 91 PRO A C 1
ATOM 703 O O . PRO A 1 91 ? 30.325 -6.578 12.117 1.00 56.09 91 PRO A O 1
ATOM 706 N N . PRO A 1 92 ? 29.949 -4.880 13.546 1.00 41.59 92 PRO A N 1
ATOM 707 C CA . PRO A 1 92 ? 28.511 -4.969 13.434 1.00 41.59 92 PRO A CA 1
ATOM 708 C C . PRO A 1 92 ? 28.184 -4.439 12.041 1.00 41.59 92 PRO A C 1
ATOM 710 O O . PRO A 1 92 ? 28.062 -3.237 11.821 1.00 41.59 92 PRO A O 1
ATOM 713 N N . GLY A 1 93 ? 28.109 -5.354 11.077 1.00 41.72 93 GLY A N 1
ATOM 714 C CA . GLY A 1 93 ? 27.434 -5.146 9.817 1.00 41.72 93 GLY A CA 1
ATOM 715 C C . GLY A 1 93 ? 25.969 -4.953 10.154 1.00 41.72 93 GLY A C 1
ATOM 716 O O . GLY A 1 93 ? 25.165 -5.871 10.031 1.00 41.72 93 GLY A O 1
ATOM 717 N N . SER A 1 94 ? 25.641 -3.762 10.649 1.00 43.97 94 SER A N 1
ATOM 718 C CA . SER A 1 94 ? 24.334 -3.172 10.495 1.00 43.97 94 SER A CA 1
ATOM 719 C C . SER A 1 94 ? 23.956 -3.408 9.049 1.00 43.97 94 SER A C 1
ATOM 721 O O . SER A 1 94 ? 24.499 -2.773 8.148 1.00 43.97 94 SER A O 1
ATOM 723 N N . SER A 1 95 ? 23.027 -4.332 8.844 1.00 40.28 95 SER A N 1
ATOM 724 C CA . SER A 1 95 ? 22.254 -4.496 7.621 1.00 40.28 95 SER A CA 1
ATOM 725 C C . SER A 1 95 ? 21.334 -3.279 7.430 1.00 40.28 95 SER A C 1
ATOM 727 O O . SER A 1 95 ? 20.146 -3.406 7.170 1.00 40.28 95 SER A O 1
ATOM 729 N N . SER A 1 96 ? 21.886 -2.073 7.586 1.00 38.91 96 SER A N 1
ATOM 730 C CA . SER A 1 96 ? 21.625 -0.994 6.656 1.00 38.91 96 SER A CA 1
ATOM 731 C C . SER A 1 96 ? 22.369 -1.426 5.407 1.00 38.91 96 SER A C 1
ATOM 733 O O . SER A 1 96 ? 23.539 -1.110 5.213 1.00 38.91 96 SER A O 1
ATOM 735 N N . ASP A 1 97 ? 21.696 -2.266 4.624 1.00 41.53 97 ASP A N 1
ATOM 736 C CA . ASP A 1 97 ? 22.012 -2.424 3.218 1.00 41.53 97 ASP A CA 1
ATOM 737 C C . ASP A 1 97 ? 22.200 -0.999 2.700 1.00 41.53 97 ASP A C 1
ATOM 739 O 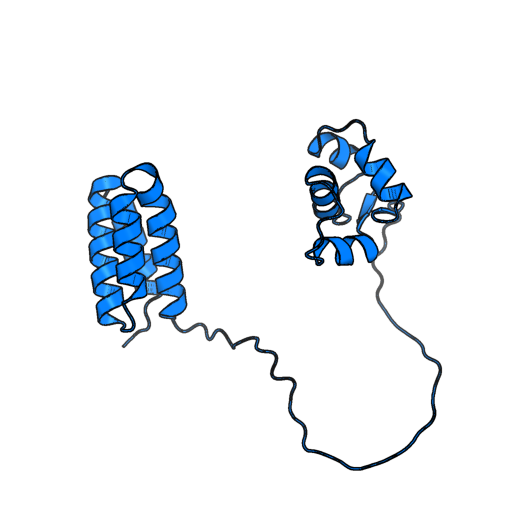O . ASP A 1 97 ? 21.296 -0.162 2.829 1.00 41.53 97 ASP A O 1
ATOM 743 N N . ASN A 1 98 ? 23.424 -0.681 2.286 1.00 41.12 98 ASN A N 1
ATOM 744 C CA . ASN A 1 98 ? 23.716 0.546 1.580 1.00 41.12 98 ASN A CA 1
ATOM 745 C C . ASN A 1 98 ? 22.767 0.536 0.385 1.00 41.12 98 ASN A C 1
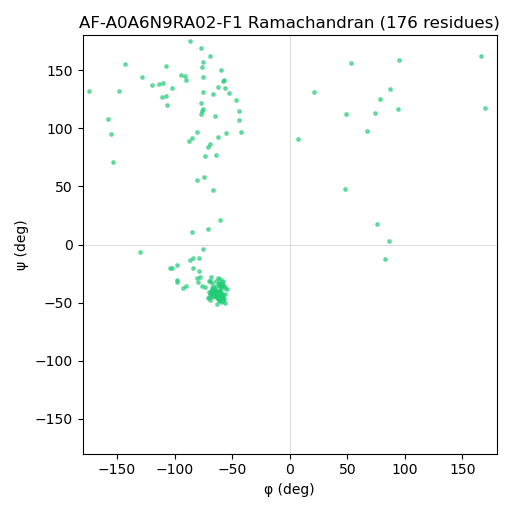ATOM 747 O O . ASN A 1 98 ? 23.055 -0.107 -0.623 1.00 41.12 98 ASN A O 1
ATOM 751 N N . PHE A 1 99 ? 21.615 1.200 0.514 1.00 44.97 99 PHE A N 1
ATOM 752 C CA . PHE A 1 99 ? 20.702 1.420 -0.590 1.00 44.97 99 PHE A CA 1
ATOM 753 C C . PHE A 1 99 ? 21.357 2.482 -1.460 1.00 44.97 99 PHE A C 1
ATOM 755 O O . PHE A 1 99 ? 21.082 3.679 -1.392 1.00 44.97 99 PHE A O 1
ATOM 762 N N . ASP A 1 100 ? 22.351 1.994 -2.188 1.00 43.22 100 ASP A N 1
ATOM 763 C CA . ASP A 1 100 ? 23.045 2.643 -3.262 1.00 43.22 100 ASP A CA 1
ATOM 764 C C . ASP A 1 100 ? 21.953 3.251 -4.142 1.00 43.22 100 ASP A C 1
ATOM 766 O O . ASP A 1 100 ? 21.033 2.546 -4.561 1.00 43.22 100 ASP A O 1
ATOM 770 N N . GLY A 1 101 ? 22.002 4.561 -4.387 1.00 49.34 101 GLY A N 1
ATOM 771 C CA . GLY A 1 101 ? 21.038 5.309 -5.208 1.00 49.34 101 GLY A CA 1
ATOM 772 C C . GLY A 1 101 ? 20.955 4.846 -6.674 1.00 49.34 101 GLY A C 1
ATOM 773 O O . GLY A 1 101 ? 20.514 5.587 -7.547 1.00 49.34 101 GLY A O 1
ATOM 774 N N . LYS A 1 102 ? 21.387 3.620 -6.958 1.00 52.69 102 LYS A N 1
ATOM 775 C CA . LYS A 1 102 ? 21.244 2.856 -8.180 1.00 52.69 102 LYS A CA 1
ATOM 776 C C . LYS A 1 102 ? 19.844 2.248 -8.186 1.00 52.69 102 LYS A C 1
ATOM 778 O O . LYS A 1 102 ? 19.595 1.218 -7.570 1.00 52.69 102 LYS A O 1
ATOM 783 N N . ARG A 1 103 ? 18.924 2.922 -8.878 1.00 63.09 103 ARG A N 1
ATOM 784 C CA . ARG A 1 103 ? 17.821 2.315 -9.645 1.00 63.09 103 ARG A CA 1
ATOM 785 C C . ARG A 1 103 ? 17.693 0.784 -9.464 1.00 63.09 103 ARG A C 1
ATOM 787 O O . ARG A 1 103 ? 18.349 0.008 -10.155 1.00 63.09 103 ARG A O 1
ATOM 794 N N . SER A 1 104 ? 16.893 0.359 -8.484 1.00 74.00 104 SER A N 1
ATOM 795 C CA . SER A 1 104 ? 16.814 -1.040 -8.044 1.00 74.00 104 SER A CA 1
ATOM 796 C C . SER A 1 104 ? 15.571 -1.739 -8.596 1.00 74.00 104 SER A C 1
ATOM 798 O O . SER A 1 104 ? 14.450 -1.222 -8.508 1.00 74.00 104 SER A O 1
ATOM 800 N N . LEU A 1 105 ? 15.750 -2.961 -9.113 1.00 76.31 105 LEU A N 1
ATOM 801 C CA . LEU A 1 105 ? 14.645 -3.818 -9.559 1.00 76.31 105 LEU A CA 1
ATOM 802 C C . LEU A 1 105 ? 13.685 -4.159 -8.411 1.00 76.31 105 LEU A C 1
ATOM 804 O O . LEU A 1 105 ? 12.477 -4.230 -8.624 1.00 76.31 105 LEU A O 1
ATOM 808 N N . ALA A 1 106 ? 14.190 -4.310 -7.183 1.00 80.56 106 ALA A N 1
ATOM 809 C CA . ALA A 1 106 ? 13.349 -4.574 -6.017 1.00 80.56 106 ALA A CA 1
ATOM 810 C C . ALA A 1 106 ? 12.400 -3.398 -5.728 1.00 80.56 106 ALA A C 1
ATOM 812 O O . ALA A 1 106 ? 11.204 -3.599 -5.501 1.00 80.56 106 ALA A O 1
ATOM 813 N N . THR A 1 107 ? 12.910 -2.168 -5.817 1.00 80.19 107 THR A N 1
ATOM 814 C CA . THR A 1 107 ? 12.122 -0.942 -5.629 1.00 80.19 107 THR A CA 1
ATOM 815 C C . THR A 1 107 ? 11.119 -0.740 -6.754 1.00 80.19 107 THR A C 1
ATOM 817 O O . THR A 1 107 ? 9.958 -0.435 -6.490 1.00 80.19 107 THR A O 1
ATOM 820 N N . THR A 1 108 ? 11.532 -0.993 -7.998 1.00 82.69 108 THR A N 1
ATOM 821 C CA . THR A 1 108 ? 10.638 -0.948 -9.164 1.00 82.69 108 THR A CA 1
ATOM 822 C C . THR A 1 108 ? 9.488 -1.941 -9.000 1.00 82.69 108 THR A C 1
ATOM 824 O O . THR A 1 108 ? 8.324 -1.582 -9.160 1.00 82.69 108 THR A O 1
ATOM 827 N N . ARG A 1 109 ? 9.786 -3.172 -8.572 1.00 84.81 109 ARG A N 1
ATOM 828 C CA . ARG A 1 109 ? 8.779 -4.204 -8.316 1.00 84.81 109 ARG A CA 1
ATOM 829 C C . ARG A 1 109 ? 7.821 -3.821 -7.189 1.00 84.81 109 ARG A C 1
ATOM 831 O O . ARG A 1 109 ? 6.615 -3.974 -7.357 1.00 84.81 109 ARG A O 1
ATOM 838 N N . MET A 1 110 ? 8.318 -3.294 -6.066 1.00 87.56 110 MET A N 1
ATOM 839 C CA . MET A 1 110 ? 7.453 -2.787 -4.988 1.00 87.56 110 MET A CA 1
ATOM 840 C C . MET A 1 110 ? 6.533 -1.659 -5.462 1.00 87.56 110 MET A C 1
ATOM 842 O O . MET A 1 110 ? 5.357 -1.640 -5.105 1.00 87.56 110 MET A O 1
ATOM 846 N N . PHE A 1 111 ? 7.046 -0.747 -6.284 1.00 84.75 111 PHE A N 1
ATOM 847 C CA . PHE A 1 111 ? 6.251 0.341 -6.839 1.00 84.75 111 PHE A CA 1
ATOM 848 C C . PHE A 1 111 ? 5.148 -0.166 -7.779 1.00 84.75 111 PHE A C 1
ATOM 850 O O . PHE A 1 111 ? 3.997 0.243 -7.644 1.00 84.75 111 PHE A O 1
ATOM 857 N N . LEU A 1 112 ? 5.458 -1.115 -8.669 1.00 85.69 112 LEU A N 1
ATOM 858 C CA . LEU A 1 112 ? 4.462 -1.740 -9.547 1.00 85.69 112 LEU A CA 1
ATOM 859 C C . LEU A 1 112 ? 3.362 -2.458 -8.746 1.00 85.69 112 LEU A C 1
ATOM 861 O O . LEU A 1 112 ? 2.190 -2.377 -9.113 1.00 85.69 112 LEU A O 1
ATOM 865 N N . PHE A 1 113 ? 3.708 -3.093 -7.620 1.00 86.38 113 PHE A N 1
ATOM 866 C CA . PHE A 1 113 ? 2.725 -3.677 -6.702 1.00 86.38 113 PHE A CA 1
ATOM 867 C C . PHE A 1 113 ? 1.776 -2.631 -6.093 1.00 86.38 113 PHE A C 1
ATOM 869 O O . PHE A 1 113 ? 0.568 -2.867 -6.069 1.00 86.38 113 PHE A O 1
ATOM 876 N N . ASP A 1 114 ? 2.289 -1.487 -5.627 1.00 86.12 114 ASP A N 1
ATOM 877 C CA . ASP A 1 114 ? 1.458 -0.403 -5.068 1.00 86.12 114 ASP A CA 1
ATOM 878 C C . ASP A 1 114 ? 0.532 0.209 -6.131 1.00 86.12 114 ASP A C 1
ATOM 880 O O . ASP A 1 114 ? -0.639 0.473 -5.860 1.00 86.12 114 ASP A O 1
ATOM 884 N N . ILE A 1 115 ? 1.010 0.362 -7.370 1.00 83.88 115 ILE A N 1
ATOM 885 C CA . ILE A 1 115 ? 0.183 0.836 -8.489 1.00 83.88 115 ILE A CA 1
ATOM 886 C C . ILE A 1 115 ? -0.928 -0.165 -8.818 1.00 83.88 115 ILE A C 1
ATOM 888 O O . ILE A 1 115 ? -2.080 0.244 -8.988 1.00 83.88 115 ILE A O 1
ATOM 892 N N . CYS A 1 116 ? -0.616 -1.466 -8.842 1.00 82.81 116 CYS A N 1
ATOM 893 C CA . CYS A 1 116 ? -1.618 -2.515 -9.039 1.00 82.81 116 CYS A CA 1
ATOM 894 C C . CYS A 1 116 ? -2.715 -2.449 -7.961 1.00 82.81 116 CYS A C 1
ATOM 896 O O . CYS A 1 116 ? -3.906 -2.457 -8.275 1.00 82.81 116 CYS A O 1
ATOM 898 N N . GLU A 1 117 ? -2.325 -2.305 -6.694 1.00 83.19 117 GLU A N 1
ATOM 899 C CA . GLU A 1 117 ? -3.252 -2.151 -5.570 1.00 83.19 117 GLU A CA 1
ATOM 900 C C . GLU A 1 117 ? -4.088 -0.870 -5.674 1.00 83.19 117 GLU A C 1
ATOM 902 O O . GLU A 1 117 ? -5.302 -0.910 -5.506 1.00 83.19 117 GLU A O 1
ATOM 907 N N . ARG A 1 118 ? -3.497 0.285 -5.986 1.00 82.75 118 ARG A N 1
ATOM 908 C CA . ARG A 1 118 ? -4.239 1.558 -6.006 1.00 82.75 118 ARG A CA 1
ATOM 909 C C . ARG A 1 118 ? -5.175 1.700 -7.202 1.00 82.75 118 ARG A C 1
ATOM 911 O O . ARG A 1 118 ? -6.251 2.278 -7.050 1.00 82.75 118 ARG A O 1
ATOM 918 N N . MET A 1 119 ? -4.777 1.206 -8.375 1.00 78.88 119 MET A N 1
ATOM 919 C CA . MET A 1 119 ? -5.517 1.429 -9.624 1.00 78.88 119 MET A CA 1
ATOM 920 C C . MET A 1 119 ? -6.518 0.319 -9.930 1.00 78.88 119 MET A C 1
ATOM 922 O O . MET A 1 119 ? -7.622 0.606 -10.396 1.00 78.88 119 MET A O 1
ATOM 926 N N . PHE A 1 120 ? -6.173 -0.934 -9.629 1.00 76.81 120 PHE A N 1
ATOM 927 C CA . PHE A 1 120 ? -6.963 -2.086 -10.059 1.00 76.81 120 PHE A CA 1
ATOM 928 C C . PHE A 1 120 ? -7.805 -2.706 -8.940 1.00 76.81 120 PHE A C 1
ATOM 930 O O . PHE A 1 120 ? -8.818 -3.325 -9.249 1.00 76.81 120 PHE A O 1
ATOM 937 N N . SER A 1 121 ? -7.494 -2.487 -7.654 1.00 73.69 121 SER A N 1
ATOM 938 C CA . SER A 1 121 ? -8.243 -3.110 -6.539 1.00 73.69 121 SER A CA 1
ATOM 939 C C . SER A 1 121 ? -9.749 -2.829 -6.551 1.00 73.69 121 SER A C 1
ATOM 941 O O . SER A 1 121 ? -10.539 -3.712 -6.232 1.00 73.69 121 SER A O 1
ATOM 943 N N . LYS A 1 122 ? -10.163 -1.614 -6.935 1.00 74.50 122 LYS A N 1
ATOM 944 C CA . LYS A 1 122 ? -11.582 -1.216 -6.948 1.00 74.50 122 LYS A CA 1
ATOM 945 C C . LYS A 1 122 ? -12.292 -1.505 -8.267 1.00 74.50 122 LYS A C 1
ATOM 947 O O . LYS A 1 122 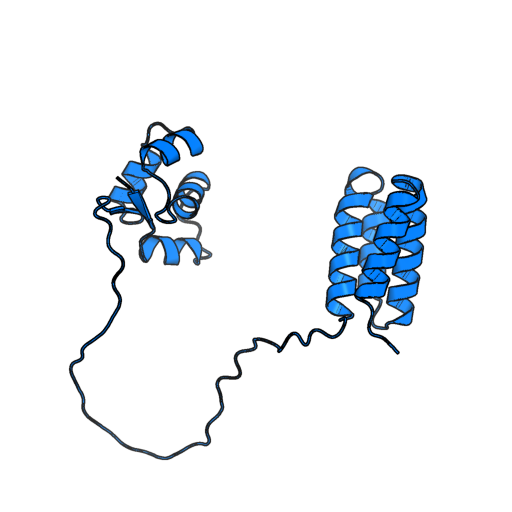? -13.481 -1.795 -8.253 1.00 74.50 122 LYS A O 1
ATOM 952 N N . LYS A 1 123 ? -11.592 -1.366 -9.397 1.00 74.62 123 LYS A N 1
ATOM 953 C CA . LYS A 1 123 ? -12.194 -1.441 -10.740 1.00 74.62 123 LYS A CA 1
ATOM 954 C C . LYS A 1 123 ? -12.041 -2.816 -11.394 1.00 74.62 123 LYS A C 1
ATOM 956 O O . LYS A 1 123 ? -12.915 -3.214 -12.152 1.00 74.62 123 LYS A O 1
ATOM 961 N N . ALA A 1 124 ? -10.954 -3.532 -11.111 1.00 75.19 124 ALA A N 1
ATOM 962 C CA . ALA A 1 124 ? -10.640 -4.817 -11.730 1.00 75.19 124 ALA A CA 1
ATOM 963 C C . ALA A 1 124 ? -9.759 -5.692 -10.807 1.00 75.19 124 ALA A C 1
ATOM 965 O O . ALA A 1 124 ? -8.576 -5.908 -11.088 1.00 75.19 124 ALA A O 1
ATOM 966 N N . PRO A 1 125 ? -10.317 -6.222 -9.701 1.00 78.56 125 PRO A N 1
ATOM 967 C CA . PRO A 1 125 ? -9.548 -6.980 -8.711 1.00 78.56 125 PRO A CA 1
ATOM 968 C C . PRO A 1 125 ? -8.902 -8.249 -9.291 1.00 78.56 125 PRO A C 1
ATOM 970 O O . PRO A 1 125 ? -7.790 -8.602 -8.910 1.00 78.56 125 PRO A O 1
ATOM 973 N N . ALA A 1 126 ? -9.543 -8.903 -10.267 1.00 82.31 126 ALA A N 1
ATOM 974 C CA . ALA A 1 126 ? -8.974 -10.068 -10.949 1.00 82.31 126 ALA A CA 1
ATOM 975 C C . ALA A 1 126 ? -7.683 -9.728 -11.721 1.00 82.31 126 ALA A C 1
ATOM 977 O O . ALA A 1 126 ? -6.702 -10.463 -11.624 1.00 82.31 126 ALA A O 1
ATOM 978 N N . LEU A 1 127 ? -7.657 -8.589 -12.425 1.00 81.06 127 LEU A N 1
ATOM 979 C CA . LEU A 1 127 ? -6.462 -8.097 -13.122 1.00 81.06 127 LEU A CA 1
ATOM 980 C C . LEU A 1 127 ? -5.356 -7.722 -12.132 1.00 81.06 127 LEU A C 1
ATOM 982 O O . LEU A 1 127 ? -4.194 -8.043 -12.367 1.00 81.06 127 LEU A O 1
ATOM 986 N N . ALA A 1 128 ? -5.712 -7.122 -10.990 1.00 83.56 128 ALA A N 1
ATOM 987 C CA . ALA A 1 128 ? -4.749 -6.840 -9.928 1.00 83.56 128 ALA A CA 1
ATOM 988 C C . ALA A 1 128 ? -4.034 -8.124 -9.480 1.00 83.56 128 ALA A C 1
ATOM 990 O O . ALA A 1 128 ? -2.809 -8.168 -9.467 1.00 83.56 128 ALA A O 1
ATOM 991 N N . HIS A 1 129 ? -4.775 -9.195 -9.175 1.00 85.25 129 HIS A N 1
ATOM 992 C CA . HIS A 1 129 ? -4.177 -10.470 -8.769 1.00 85.25 129 HIS A CA 1
ATOM 993 C C . HIS A 1 129 ? -3.278 -11.077 -9.855 1.00 85.25 129 HIS A C 1
ATOM 995 O O . HIS A 1 129 ? -2.156 -11.477 -9.550 1.00 85.25 129 HIS A O 1
ATOM 1001 N N . GLN A 1 130 ? -3.711 -11.055 -11.119 1.00 87.00 130 GLN A N 1
ATOM 1002 C CA . GLN A 1 130 ? -2.908 -11.555 -12.239 1.00 87.00 130 GLN A CA 1
ATOM 1003 C C . GLN A 1 130 ? -1.583 -10.801 -12.389 1.00 87.00 130 GLN A C 1
ATOM 1005 O O . GLN A 1 130 ? -0.529 -11.428 -12.486 1.00 87.00 130 GLN A O 1
ATOM 1010 N N . TYR A 1 131 ? -1.602 -9.465 -12.362 1.00 86.81 131 TYR A N 1
ATOM 1011 C CA . TYR A 1 131 ? -0.370 -8.676 -12.428 1.00 86.81 131 TYR A CA 1
ATOM 1012 C C . TYR A 1 131 ? 0.524 -8.905 -11.216 1.00 86.81 131 TYR A C 1
ATOM 1014 O O . TYR A 1 131 ? 1.745 -8.968 -11.353 1.00 86.81 131 TYR A O 1
ATOM 1022 N N . ARG A 1 132 ? -0.062 -9.097 -10.030 1.00 85.94 132 ARG A N 1
ATOM 1023 C CA . ARG A 1 132 ? 0.706 -9.412 -8.825 1.00 85.94 132 ARG A CA 1
ATOM 1024 C C . ARG A 1 132 ? 1.441 -10.745 -8.945 1.00 85.94 132 ARG A C 1
ATOM 1026 O O . ARG A 1 132 ? 2.608 -10.814 -8.559 1.00 85.94 132 ARG A O 1
ATOM 1033 N N . ASP A 1 133 ? 0.798 -11.774 -9.486 1.00 87.31 133 ASP A N 1
ATOM 1034 C CA . ASP A 1 133 ? 1.434 -13.076 -9.696 1.00 87.31 133 ASP A CA 1
ATOM 1035 C C . ASP A 1 133 ? 2.498 -13.026 -10.798 1.00 87.31 133 ASP A C 1
ATOM 1037 O O . ASP A 1 133 ? 3.597 -13.547 -10.605 1.00 87.31 133 ASP A O 1
ATOM 1041 N N . GLN A 1 134 ? 2.244 -12.313 -11.897 1.00 86.56 134 GLN A N 1
ATOM 1042 C CA . GLN A 1 134 ? 3.236 -12.107 -12.958 1.00 86.56 134 GLN A CA 1
ATOM 1043 C C . GLN A 1 134 ? 4.471 -11.355 -12.447 1.00 86.56 134 GLN A C 1
ATOM 1045 O O . GLN A 1 134 ? 5.599 -11.818 -12.619 1.00 86.56 134 GLN A O 1
ATOM 1050 N N . LEU A 1 135 ? 4.280 -10.246 -11.720 1.00 85.81 135 LEU A N 1
ATOM 1051 C CA . LEU A 1 135 ? 5.372 -9.527 -11.054 1.00 85.81 135 LEU A CA 1
ATOM 1052 C C . LEU A 1 135 ? 6.089 -10.415 -10.036 1.00 85.81 135 LEU A C 1
ATOM 1054 O O . LEU A 1 135 ? 7.278 -10.223 -9.780 1.00 85.81 135 LEU A O 1
ATOM 1058 N N . ARG A 1 136 ? 5.385 -11.385 -9.432 1.00 85.81 136 ARG A N 1
ATOM 1059 C CA . ARG A 1 136 ? 5.991 -12.321 -8.487 1.00 85.81 136 ARG A CA 1
ATOM 1060 C C . ARG A 1 136 ? 6.971 -13.268 -9.169 1.00 85.81 136 ARG A C 1
ATOM 1062 O O . ARG A 1 136 ? 8.038 -13.534 -8.603 1.00 85.81 136 ARG A O 1
ATOM 1069 N N . GLN A 1 137 ? 6.582 -13.757 -10.341 1.00 85.00 137 GLN A N 1
ATOM 1070 C CA . GLN A 1 137 ? 7.336 -14.696 -11.163 1.00 85.00 137 GLN A CA 1
ATOM 1071 C C . GLN A 1 137 ? 8.470 -14.019 -11.942 1.00 85.00 137 GLN A C 1
ATOM 1073 O O . GLN A 1 137 ? 9.500 -14.651 -12.160 1.00 85.00 137 GLN A O 1
ATOM 1078 N N . ALA A 1 138 ? 8.339 -12.733 -12.277 1.00 84.56 138 ALA A N 1
ATOM 1079 C CA . ALA A 1 138 ? 9.390 -11.963 -12.932 1.00 84.56 138 ALA A CA 1
ATOM 1080 C C . ALA A 1 138 ? 10.625 -11.799 -12.029 1.00 84.56 138 ALA A C 1
ATOM 1082 O O . ALA A 1 138 ? 10.596 -11.099 -11.007 1.00 84.56 138 ALA A O 1
ATOM 1083 N N . ARG A 1 139 ? 11.720 -12.461 -12.416 1.00 77.94 139 ARG A N 1
ATOM 1084 C CA . ARG A 1 139 ? 13.040 -12.345 -11.773 1.00 77.94 139 ARG A CA 1
ATOM 1085 C C . ARG A 1 139 ? 14.007 -11.460 -12.559 1.00 77.94 139 ARG A C 1
ATOM 1087 O O . ARG A 1 139 ? 14.930 -10.919 -11.960 1.00 77.94 139 ARG A O 1
ATOM 1094 N N . ASP A 1 140 ? 13.735 -11.253 -13.845 1.00 82.06 140 ASP A N 1
ATOM 1095 C CA . ASP A 1 140 ? 14.615 -10.548 -14.775 1.00 82.06 140 ASP A CA 1
ATOM 1096 C C . ASP A 1 140 ? 14.083 -9.158 -15.144 1.00 82.06 140 ASP A C 1
ATOM 1098 O O . ASP A 1 140 ? 12.872 -8.904 -15.142 1.00 82.06 140 ASP A O 1
ATOM 1102 N N . ARG A 1 141 ? 15.001 -8.252 -15.505 1.00 77.38 141 ARG A N 1
ATOM 1103 C CA . ARG A 1 141 ? 14.685 -6.869 -15.901 1.00 77.38 141 ARG A CA 1
ATOM 1104 C C . ARG A 1 141 ? 13.719 -6.821 -17.081 1.00 77.38 141 ARG A C 1
ATOM 1106 O O . ARG A 1 141 ? 12.741 -6.085 -17.019 1.00 77.38 141 ARG A O 1
ATOM 1113 N N . GLU A 1 142 ? 13.968 -7.603 -18.128 1.00 81.25 142 GLU A N 1
ATOM 1114 C CA . GLU A 1 142 ? 13.118 -7.623 -19.326 1.00 81.25 142 GLU A CA 1
ATOM 1115 C C . GLU A 1 142 ? 11.686 -8.047 -19.002 1.00 81.25 142 GLU A C 1
ATOM 1117 O O . GLU A 1 142 ? 10.740 -7.368 -19.397 1.00 81.25 142 GLU A O 1
ATOM 1122 N N . SER A 1 143 ? 11.527 -9.105 -18.199 1.00 85.31 143 SER A N 1
ATOM 1123 C CA . SER A 1 143 ? 10.214 -9.563 -17.734 1.00 85.31 143 SER A CA 1
ATOM 1124 C C . SER A 1 143 ? 9.501 -8.476 -16.927 1.00 85.31 143 SER A C 1
ATOM 1126 O O . SER A 1 143 ? 8.312 -8.230 -17.116 1.00 85.31 143 SER A O 1
ATOM 1128 N N . MET A 1 144 ? 10.228 -7.772 -16.054 1.00 83.88 144 MET A N 1
ATOM 1129 C CA . MET A 1 144 ? 9.665 -6.689 -15.247 1.00 83.88 144 MET A CA 1
ATOM 1130 C C . MET A 1 144 ? 9.237 -5.486 -16.097 1.00 83.88 144 MET A C 1
ATOM 1132 O O . MET A 1 144 ? 8.174 -4.921 -15.853 1.00 83.88 144 MET A O 1
ATOM 1136 N N . VAL A 1 145 ? 10.028 -5.113 -17.107 1.00 84.62 145 VAL A N 1
ATOM 1137 C CA . VAL A 1 145 ? 9.697 -4.027 -18.044 1.00 84.62 145 VAL A CA 1
ATOM 1138 C C . VAL A 1 145 ? 8.510 -4.406 -18.929 1.00 84.62 145 VAL A C 1
ATOM 1140 O O . VAL A 1 145 ? 7.641 -3.569 -19.158 1.00 84.62 145 VAL A O 1
ATOM 1143 N N . ALA A 1 146 ? 8.436 -5.653 -19.396 1.00 86.62 146 ALA A N 1
ATOM 1144 C CA . ALA A 1 146 ? 7.308 -6.142 -20.184 1.00 86.62 146 ALA A CA 1
ATOM 1145 C C . ALA A 1 146 ? 5.993 -6.055 -19.393 1.00 86.62 146 ALA A C 1
ATOM 1147 O O . ALA A 1 146 ? 5.019 -5.485 -19.881 1.00 86.62 146 ALA A O 1
ATOM 1148 N N . ILE A 1 147 ? 5.995 -6.522 -18.140 1.00 88.06 147 ILE A N 1
ATOM 1149 C CA . ILE A 1 147 ? 4.819 -6.436 -17.263 1.00 88.06 147 ILE A CA 1
ATOM 1150 C C . ILE A 1 147 ? 4.488 -4.976 -16.930 1.00 88.06 147 ILE A C 1
ATOM 1152 O O . ILE A 1 147 ? 3.322 -4.594 -16.927 1.00 88.06 147 ILE A O 1
ATOM 1156 N N . ALA A 1 148 ? 5.496 -4.135 -16.682 1.00 85.62 148 ALA A N 1
ATOM 1157 C CA . ALA A 1 148 ? 5.293 -2.710 -16.435 1.00 85.62 148 ALA A CA 1
ATOM 1158 C C . ALA A 1 148 ? 4.607 -2.004 -17.616 1.00 85.62 148 ALA A C 1
ATOM 1160 O O . ALA A 1 148 ? 3.695 -1.211 -17.396 1.00 85.62 148 ALA A O 1
ATOM 1161 N N . ARG A 1 149 ? 5.004 -2.312 -18.858 1.00 86.56 149 ARG A N 1
ATOM 1162 C CA . ARG A 1 149 ? 4.365 -1.780 -20.073 1.00 86.56 149 ARG A CA 1
ATOM 1163 C C . ARG A 1 149 ? 2.906 -2.207 -20.181 1.00 86.56 149 ARG A C 1
ATOM 1165 O O . ARG A 1 149 ? 2.060 -1.363 -20.453 1.00 86.56 149 ARG A O 1
ATOM 1172 N N . ASP A 1 150 ? 2.609 -3.475 -19.914 1.00 88.44 150 ASP A N 1
ATOM 1173 C CA . ASP A 1 150 ? 1.232 -3.977 -19.950 1.00 88.44 150 ASP A CA 1
ATOM 1174 C C . ASP A 1 150 ? 0.353 -3.303 -18.879 1.00 88.44 150 ASP A C 1
ATOM 1176 O O . ASP A 1 150 ? -0.760 -2.854 -19.157 1.00 88.44 150 ASP A O 1
ATOM 1180 N N . ILE A 1 151 ? 0.902 -3.104 -17.672 1.00 86.50 151 ILE A N 1
ATOM 1181 C CA . ILE A 1 151 ? 0.245 -2.327 -16.612 1.00 86.50 151 ILE A CA 1
ATOM 1182 C C . ILE A 1 151 ? -0.018 -0.887 -17.069 1.00 86.50 151 ILE A C 1
ATOM 1184 O O . ILE A 1 151 ? -1.109 -0.383 -16.823 1.00 86.50 151 ILE A O 1
ATOM 1188 N N . ILE A 1 152 ? 0.938 -0.217 -17.722 1.00 87.44 152 ILE A N 1
ATOM 1189 C CA . ILE A 1 152 ? 0.774 1.167 -18.203 1.00 87.44 152 ILE A CA 1
ATOM 1190 C C . ILE A 1 152 ? -0.374 1.260 -19.215 1.00 87.44 152 ILE A C 1
ATOM 1192 O O . ILE A 1 152 ? -1.248 2.105 -19.035 1.00 87.44 152 ILE A O 1
ATOM 1196 N N . VAL A 1 153 ? -0.430 0.360 -20.204 1.00 87.94 153 VAL A N 1
ATOM 1197 C CA . VAL A 1 153 ? -1.524 0.310 -21.195 1.00 87.94 153 VAL A CA 1
ATOM 1198 C C . VAL A 1 153 ? -2.874 0.121 -20.501 1.00 87.94 153 VAL A C 1
ATOM 1200 O O . VAL A 1 153 ? -3.844 0.819 -20.792 1.00 87.94 153 VAL A O 1
ATOM 1203 N N . LYS A 1 154 ? -2.948 -0.773 -19.510 1.00 86.56 154 LYS A N 1
ATOM 1204 C CA . LYS A 1 154 ? -4.186 -0.963 -18.744 1.00 86.56 154 LYS A CA 1
ATOM 1205 C C . LYS A 1 154 ? -4.527 0.199 -17.820 1.00 86.56 154 LYS A C 1
ATOM 1207 O O . LYS A 1 154 ? -5.705 0.472 -17.597 1.00 86.56 154 LYS A O 1
ATOM 1212 N N . VAL A 1 155 ? -3.538 0.910 -17.289 1.00 84.62 155 VAL A N 1
ATOM 1213 C CA . VAL A 1 155 ? -3.770 2.141 -16.527 1.00 84.62 155 VAL A CA 1
ATOM 1214 C C . VAL A 1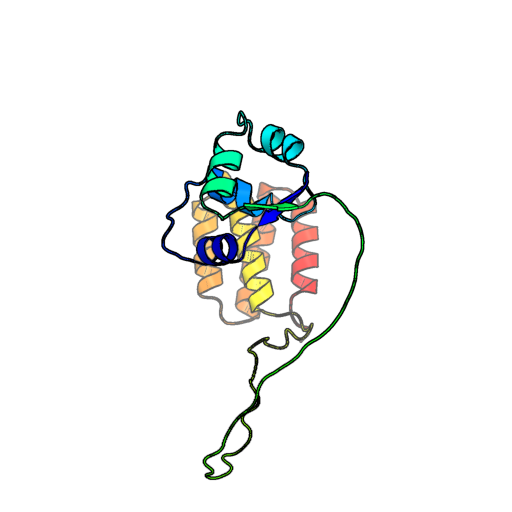 155 ? -4.294 3.245 -17.445 1.00 84.62 155 VAL A C 1
ATOM 1216 O O . VAL A 1 155 ? -5.214 3.947 -17.034 1.00 84.62 155 VAL A O 1
ATOM 1219 N N . GLU A 1 156 ? -3.792 3.369 -18.672 1.00 87.38 156 GLU A N 1
ATOM 1220 C CA . GLU A 1 156 ? -4.292 4.322 -19.669 1.00 87.38 156 GLU A CA 1
ATOM 1221 C C . GLU A 1 156 ? -5.780 4.097 -19.969 1.00 87.38 156 GLU A C 1
ATOM 1223 O O . GLU A 1 156 ? -6.575 5.031 -19.856 1.00 87.38 156 GLU A O 1
ATOM 1228 N N . GLU A 1 157 ? -6.182 2.846 -20.224 1.00 85.38 157 GLU A N 1
ATOM 1229 C CA . GLU A 1 157 ? -7.588 2.478 -20.457 1.00 85.38 157 GLU A CA 1
ATOM 1230 C C . GLU A 1 157 ? -8.507 2.851 -19.273 1.00 85.38 157 GLU A C 1
ATOM 1232 O O . GLU A 1 157 ? -9.671 3.208 -19.456 1.00 85.38 157 GLU A O 1
ATOM 1237 N N . ILE A 1 158 ? -8.003 2.755 -18.037 1.00 82.12 158 ILE A N 1
ATOM 1238 C CA . ILE A 1 158 ? -8.815 2.857 -16.813 1.00 82.12 158 ILE A CA 1
ATOM 1239 C C . ILE A 1 158 ? -8.788 4.260 -16.181 1.00 82.12 158 ILE A C 1
ATOM 1241 O O . ILE A 1 158 ? -9.737 4.649 -15.480 1.00 82.12 158 ILE A O 1
ATOM 1245 N N . ALA A 1 159 ? -7.682 4.983 -16.341 1.00 80.69 159 ALA A N 1
ATOM 1246 C CA . ALA A 1 159 ? -7.367 6.224 -15.637 1.00 80.69 159 ALA A CA 1
ATOM 1247 C C . ALA A 1 159 ? -6.937 7.380 -16.557 1.00 80.69 159 ALA A C 1
ATOM 1249 O O . ALA A 1 159 ? -6.820 8.497 -16.050 1.00 80.69 159 ALA A O 1
ATOM 1250 N N . GLY A 1 160 ? -6.757 7.135 -17.858 1.00 84.50 160 GLY A N 1
ATOM 1251 C CA . GLY A 1 160 ? -6.358 8.127 -18.859 1.00 84.50 160 GLY A CA 1
ATOM 1252 C C . GLY A 1 160 ? -4.849 8.173 -19.123 1.00 84.50 160 GLY A C 1
ATOM 1253 O O . GLY A 1 160 ? -4.042 7.765 -18.283 1.00 84.50 160 GLY A O 1
ATOM 1254 N N . SER A 1 161 ? -4.481 8.706 -20.291 1.00 82.38 161 SER A N 1
ATOM 1255 C CA . SER A 1 161 ? -3.102 8.781 -20.803 1.00 82.38 161 SER A CA 1
ATOM 1256 C C . SER A 1 161 ? -2.163 9.588 -19.908 1.00 82.38 161 SER A C 1
ATOM 1258 O O . SER A 1 161 ? -1.070 9.130 -19.603 1.00 82.38 161 SER A O 1
ATOM 1260 N N . GLU A 1 162 ? -2.624 10.708 -19.349 1.00 82.31 162 GLU A N 1
ATOM 1261 C CA . GLU A 1 162 ? -1.816 11.568 -18.467 1.00 82.31 162 GLU A CA 1
ATOM 1262 C C . GLU A 1 162 ? -1.250 10.807 -17.249 1.00 82.31 162 GLU A C 1
ATOM 1264 O O . GLU A 1 162 ? -0.118 11.023 -16.811 1.00 82.31 162 GLU A O 1
ATOM 1269 N N . ARG A 1 163 ? -2.020 9.850 -16.711 1.00 79.81 163 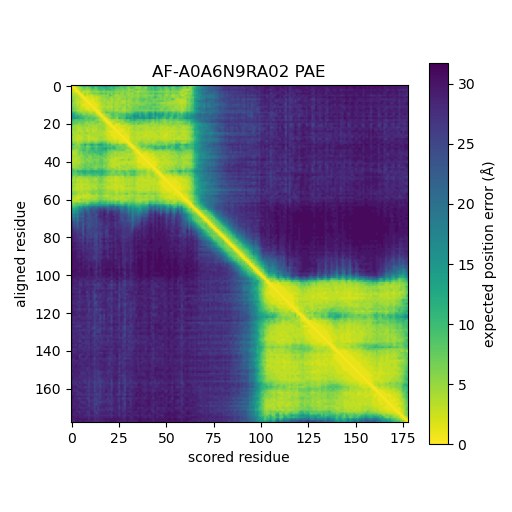ARG A N 1
ATOM 1270 C CA . ARG A 1 163 ? -1.563 8.987 -15.611 1.00 79.81 163 ARG A CA 1
ATOM 1271 C C . ARG A 1 163 ? -0.594 7.908 -16.079 1.00 79.81 163 ARG A C 1
ATOM 1273 O O . ARG A 1 163 ? 0.291 7.528 -15.312 1.00 79.81 163 ARG A O 1
ATOM 1280 N N . ALA A 1 164 ? -0.801 7.383 -17.281 1.00 84.75 164 ALA A N 1
ATOM 1281 C CA . ALA A 1 164 ? 0.045 6.363 -17.884 1.00 84.75 164 ALA A CA 1
ATOM 1282 C C . ALA A 1 164 ? 1.434 6.926 -18.227 1.00 84.75 164 ALA A C 1
ATOM 1284 O O . ALA A 1 164 ? 2.442 6.294 -17.905 1.00 84.75 164 ALA A O 1
ATOM 1285 N N . ASP A 1 165 ? 1.493 8.151 -18.748 1.00 83.75 165 ASP A N 1
ATOM 1286 C CA . ASP A 1 165 ? 2.738 8.851 -19.072 1.00 83.75 165 ASP A CA 1
ATOM 1287 C C . ASP A 1 165 ? 3.583 9.108 -17.819 1.00 83.75 165 ASP A C 1
ATOM 1289 O O . ASP A 1 165 ? 4.737 8.678 -17.739 1.00 83.75 165 ASP A O 1
ATOM 1293 N N . GLY A 1 166 ? 2.985 9.691 -16.772 1.00 83.50 166 GLY A N 1
ATOM 1294 C CA . GLY A 1 166 ? 3.686 9.921 -15.503 1.00 83.50 166 GLY A CA 1
ATOM 1295 C C . GLY A 1 166 ? 4.140 8.626 -14.812 1.00 83.50 166 GLY A C 1
ATOM 1296 O O . GLY A 1 166 ? 5.154 8.602 -14.107 1.00 83.50 166 GLY A O 1
ATOM 1297 N N . LEU A 1 167 ? 3.416 7.522 -15.022 1.00 84.12 167 LEU A N 1
ATOM 1298 C CA . LEU A 1 167 ? 3.818 6.202 -14.542 1.00 84.12 167 LEU A CA 1
ATOM 1299 C C . LEU A 1 167 ? 5.036 5.672 -15.316 1.00 84.12 167 LEU A C 1
ATOM 1301 O O . LEU A 1 167 ? 5.983 5.184 -14.695 1.00 84.12 167 LEU A O 1
ATOM 1305 N N . SER A 1 168 ? 5.025 5.804 -16.643 1.00 83.38 168 SER A N 1
ATOM 1306 C CA . SER A 1 168 ? 6.114 5.399 -17.536 1.00 83.38 168 SER A CA 1
ATOM 1307 C C . SER A 1 168 ? 7.421 6.128 -17.216 1.00 83.38 168 SER A C 1
ATOM 1309 O O . SER A 1 168 ? 8.449 5.484 -16.987 1.00 83.38 168 SER A O 1
ATOM 1311 N N . GLU A 1 169 ? 7.376 7.458 -17.085 1.00 84.94 169 GLU A N 1
ATOM 1312 C CA . GLU A 1 169 ? 8.545 8.272 -16.727 1.00 84.94 169 GLU A CA 1
ATOM 1313 C C . GLU A 1 169 ? 9.138 7.852 -15.381 1.00 84.94 169 GLU A C 1
ATOM 1315 O O . GLU A 1 169 ? 10.350 7.667 -15.241 1.00 84.94 169 GLU A O 1
ATOM 1320 N N . ARG A 1 170 ? 8.281 7.627 -14.381 1.00 81.38 170 ARG A N 1
ATOM 1321 C CA . ARG A 1 170 ? 8.723 7.230 -13.042 1.00 81.38 170 ARG A CA 1
ATOM 1322 C C . ARG A 1 170 ? 9.347 5.837 -13.021 1.00 81.38 170 ARG A C 1
ATOM 1324 O O . ARG A 1 170 ? 10.315 5.615 -12.293 1.00 81.38 170 ARG A O 1
ATOM 1331 N N . ILE A 1 171 ? 8.827 4.908 -13.819 1.00 83.19 171 ILE A N 1
ATOM 1332 C CA . ILE A 1 171 ? 9.412 3.573 -13.986 1.00 83.19 171 ILE A CA 1
ATOM 1333 C C . ILE A 1 171 ? 10.770 3.679 -14.693 1.00 83.19 171 ILE A C 1
ATOM 1335 O O . ILE A 1 171 ? 11.740 3.081 -14.225 1.00 83.19 171 ILE A O 1
ATOM 1339 N N . ALA A 1 172 ? 10.885 4.499 -15.742 1.00 80.12 172 ALA A N 1
ATOM 1340 C CA . ALA A 1 172 ? 12.146 4.753 -16.441 1.00 80.12 172 ALA A CA 1
ATOM 1341 C C . ALA A 1 172 ? 13.216 5.390 -15.533 1.00 80.12 172 ALA A C 1
ATOM 1343 O O . ALA A 1 172 ? 14.397 5.055 -15.634 1.00 80.12 172 ALA A O 1
ATOM 1344 N N . MET A 1 173 ? 12.815 6.256 -14.597 1.00 76.56 173 MET A N 1
ATOM 1345 C CA . MET A 1 173 ? 13.720 6.838 -13.600 1.00 76.56 173 MET A CA 1
ATOM 1346 C C . MET A 1 173 ? 14.234 5.824 -12.572 1.00 76.56 173 MET A C 1
ATOM 1348 O O . MET A 1 173 ? 15.324 6.030 -12.036 1.00 76.56 173 MET A O 1
ATOM 1352 N N . MET A 1 174 ? 13.473 4.760 -12.288 1.00 74.94 174 MET A N 1
ATOM 1353 C CA . MET A 1 174 ? 13.800 3.744 -11.275 1.00 74.94 174 MET A CA 1
ATOM 1354 C C . MET A 1 174 ? 14.443 2.472 -11.836 1.00 74.94 174 MET A C 1
ATOM 1356 O O . MET A 1 174 ? 15.068 1.731 -11.076 1.00 74.94 174 MET A O 1
ATOM 1360 N N . LEU A 1 175 ? 14.336 2.230 -13.143 1.00 71.88 175 LEU A N 1
ATOM 1361 C CA . LEU A 1 175 ? 15.013 1.130 -13.827 1.00 71.88 175 LEU A CA 1
ATOM 1362 C C . LEU A 1 175 ? 16.507 1.433 -14.008 1.00 71.88 175 LEU A C 1
ATOM 1364 O O . LEU A 1 175 ? 16.842 2.523 -14.484 1.00 71.88 175 LEU A O 1
ATOM 1368 N N . PRO A 1 176 ? 17.416 0.501 -13.657 1.00 62.16 176 PRO A N 1
ATOM 1369 C CA . PRO A 1 176 ? 18.857 0.717 -13.792 1.00 62.16 176 PRO A CA 1
ATOM 1370 C C . PRO A 1 176 ? 19.219 1.031 -15.245 1.00 62.16 176 PRO A C 1
ATOM 1372 O O . PRO A 1 176 ? 18.591 0.461 -16.138 1.00 62.16 176 PRO A O 1
ATOM 1375 N N . PRO A 1 177 ? 20.161 1.962 -15.519 1.00 58.88 177 PRO A N 1
ATOM 1376 C CA . PRO A 1 177 ? 20.699 2.078 -16.872 1.00 58.88 177 PRO A CA 1
ATOM 1377 C C . PRO A 1 177 ? 21.347 0.736 -17.255 1.00 58.88 177 PRO A C 1
ATOM 1379 O O . PRO A 1 177 ? 21.739 -0.025 -16.369 1.00 58.88 177 PRO A O 1
ATOM 1382 N N . GLU A 1 178 ? 21.347 0.399 -18.547 1.00 52.47 178 GLU A N 1
ATOM 1383 C CA . GLU A 1 178 ? 22.136 -0.743 -19.048 1.00 52.47 178 GLU A CA 1
ATOM 1384 C C . GLU A 1 178 ? 23.626 -0.596 -18.733 1.00 52.47 178 GLU A C 1
ATOM 1386 O O . GLU A 1 178 ? 24.121 0.557 -18.761 1.00 52.47 178 GLU A O 1
#

Secondary structure (DSSP, 8-state):
-EEEE-HHHHH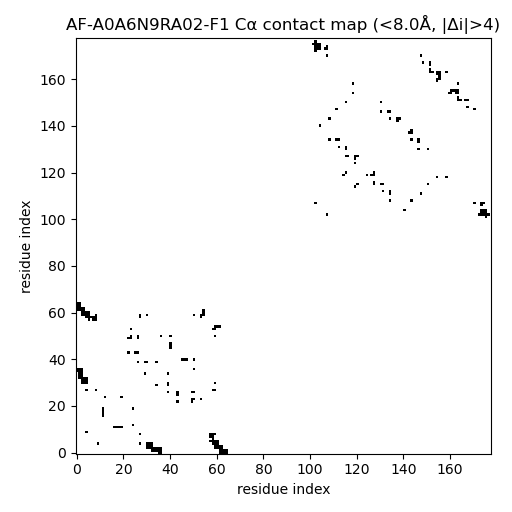HHH-SS--S-HHHHHHHHH-EEEEEHHHHHHHHTS-SHHHHHHHHTTSEEEE-------------------------------------SS--HHHHHHHHHHHHHHHHTTT-HHHHHHHHHHHHH--SHHHHHHHHHHHHHHHHHHH-HHHHHHHHHHHHHHSPP-

Radius of gyration: 25.8 Å; Cα contacts (8 Å, |Δi|>4): 147; chains: 1; bounding box: 55×40×60 Å